Protein AF-A0A222E4S4-F1 (afdb_monomer_lite)

Sequence (370 aa):
MIFTPTLERLASVDVSDLTEMHRVRQTWAEICATDFDHFDTLYELIIDAGETLLGGTHRPDPAHKFTPKTATVFLTTVSDQRYLTGIGSRPAIQTRLARHNEKILWLIRQMTAAAKQQPELAQPVDALISLYFHHASATGDGIKLYAGVVRVLPDVLMSFPEHAFSFTLFLLTQGSDAAKDIGRIVTFHVVQRGDVMHTFCQEVANGIMGLTSGSIKARWQLGAAIMGPVARAARDQRPDIINDLVSGFVLTPLKCNPSHREAEIARLEAELTQLRGRVRRLEERLKSPTPITVQDTPLLYDISRVQKELDQIKTDFEDWKGEHRDLAVRHIASQPDKRATLEAIQTGLSPLRNDTLDHLLSDAANLSSA

Structure (mmCIF, N/CA/C/O backbone):
data_AF-A0A222E4S4-F1
#
_entry.id   AF-A0A222E4S4-F1
#
loop_
_atom_site.group_PDB
_atom_site.id
_atom_site.type_symbol
_atom_site.label_atom_id
_atom_site.label_alt_id
_atom_site.label_comp_id
_atom_site.label_asym_id
_atom_site.label_entity_id
_atom_site.label_seq_id
_atom_site.pdbx_PDB_ins_code
_atom_site.Cartn_x
_atom_site.Cartn_y
_atom_site.Cartn_z
_atom_site.occupancy
_atom_site.B_iso_or_equiv
_atom_site.auth_seq_id
_atom_site.auth_comp_id
_atom_site.auth_asym_id
_atom_site.auth_atom_id
_atom_site.pdbx_PDB_model_num
ATOM 1 N N . MET A 1 1 ? 20.861 -12.510 -32.865 1.00 80.81 1 MET A N 1
ATOM 2 C CA . MET A 1 1 ? 20.762 -11.328 -31.980 1.00 80.81 1 MET A CA 1
ATOM 3 C C . MET A 1 1 ? 21.584 -11.612 -30.727 1.00 80.81 1 MET A C 1
ATOM 5 O O . MET A 1 1 ? 21.585 -12.752 -30.283 1.00 80.81 1 MET A O 1
ATOM 9 N N . ILE A 1 2 ? 22.312 -10.633 -30.176 1.00 87.69 2 ILE A N 1
ATOM 10 C CA . ILE A 1 2 ? 23.279 -10.866 -29.080 1.00 87.69 2 ILE A CA 1
ATOM 11 C C . ILE A 1 2 ? 22.643 -11.412 -27.787 1.00 87.69 2 ILE A C 1
ATOM 13 O O . ILE A 1 2 ? 23.279 -12.159 -27.051 1.00 87.69 2 ILE A O 1
ATOM 17 N N . PHE A 1 3 ? 21.361 -11.121 -27.552 1.00 91.00 3 PHE A N 1
ATOM 18 C CA . PHE A 1 3 ? 20.617 -11.591 -26.381 1.00 91.00 3 PHE A CA 1
ATOM 19 C C . PHE A 1 3 ? 19.981 -12.981 -26.551 1.00 91.00 3 PHE A C 1
ATOM 21 O O . PHE A 1 3 ? 19.477 -13.532 -25.572 1.00 91.00 3 PHE A O 1
ATOM 28 N N . THR A 1 4 ? 20.011 -13.580 -27.751 1.00 90.69 4 THR A N 1
ATOM 29 C CA . THR A 1 4 ? 19.339 -14.863 -28.040 1.00 90.69 4 THR A CA 1
ATOM 30 C C . THR A 1 4 ? 19.678 -15.971 -27.029 1.00 90.69 4 THR A C 1
ATOM 32 O O . THR A 1 4 ? 18.734 -16.524 -26.468 1.00 90.69 4 THR A O 1
ATOM 35 N N . PRO A 1 5 ? 20.955 -16.239 -26.675 1.00 92.06 5 PRO A N 1
ATOM 36 C CA . PRO A 1 5 ? 21.279 -17.322 -25.739 1.00 92.06 5 PRO A CA 1
ATOM 37 C C . PRO A 1 5 ? 20.668 -17.121 -24.346 1.00 92.06 5 PRO A C 1
ATOM 39 O O . PRO A 1 5 ? 20.247 -18.066 -23.685 1.00 92.06 5 PRO A O 1
ATOM 42 N N . THR A 1 6 ? 20.598 -15.873 -23.880 1.00 92.19 6 THR A N 1
ATOM 43 C CA . THR A 1 6 ? 19.976 -15.544 -22.590 1.00 92.19 6 THR A CA 1
ATOM 44 C C . THR A 1 6 ? 18.450 -15.565 -22.642 1.00 92.19 6 THR A C 1
ATOM 46 O O . THR A 1 6 ? 17.827 -15.947 -21.657 1.00 92.19 6 THR A O 1
ATOM 49 N N . LEU A 1 7 ? 17.841 -15.205 -23.777 1.00 92.75 7 LEU A N 1
ATOM 50 C CA . LEU A 1 7 ? 16.390 -15.295 -23.966 1.00 92.75 7 LEU A CA 1
ATOM 51 C C . LEU A 1 7 ? 15.922 -16.756 -23.995 1.00 92.75 7 LEU A C 1
ATOM 53 O O . LEU A 1 7 ? 14.907 -17.081 -23.386 1.00 92.75 7 LEU A O 1
ATOM 57 N N . GLU A 1 8 ? 16.684 -17.645 -24.636 1.00 90.81 8 GLU A N 1
ATOM 58 C CA . GLU A 1 8 ? 16.410 -19.088 -24.652 1.00 90.81 8 GLU A CA 1
ATOM 59 C C . GLU A 1 8 ? 16.478 -19.697 -23.248 1.00 90.81 8 GLU A C 1
ATOM 61 O O . GLU A 1 8 ? 15.607 -20.482 -22.878 1.00 90.81 8 GLU A O 1
ATOM 66 N N . ARG A 1 9 ? 17.453 -19.276 -22.430 1.00 91.50 9 ARG A N 1
ATOM 67 C CA . ARG A 1 9 ? 17.531 -19.671 -21.014 1.00 91.50 9 ARG A CA 1
ATOM 68 C C . ARG A 1 9 ? 16.295 -19.225 -20.236 1.00 91.50 9 ARG A C 1
ATOM 70 O O . ARG A 1 9 ? 15.698 -20.035 -19.535 1.00 91.50 9 ARG A O 1
ATOM 77 N N . LEU A 1 10 ? 15.869 -17.970 -20.401 1.00 90.44 10 LEU A N 1
ATOM 78 C CA . LEU A 1 10 ? 14.668 -17.451 -19.734 1.00 90.44 10 LEU A CA 1
ATOM 79 C C . LEU A 1 10 ? 13.373 -18.126 -20.207 1.00 90.44 10 LEU A C 1
ATOM 81 O O . LEU A 1 10 ? 12.408 -18.174 -19.448 1.00 90.44 10 LEU A O 1
ATOM 85 N N . ALA A 1 11 ? 13.327 -18.671 -21.425 1.00 88.31 11 ALA A N 1
ATOM 86 C CA . ALA A 1 11 ? 12.120 -19.302 -21.954 1.00 88.31 11 ALA A CA 1
ATOM 87 C C . ALA A 1 11 ? 11.668 -20.531 -21.139 1.00 88.31 11 ALA A C 1
ATOM 89 O O . ALA A 1 11 ? 10.473 -20.828 -21.082 1.00 88.31 11 ALA A O 1
ATOM 90 N N . SER A 1 12 ? 12.606 -21.223 -20.484 1.00 86.44 12 SER A N 1
ATOM 91 C CA . SER A 1 12 ? 12.333 -22.371 -19.606 1.00 86.44 12 SER A CA 1
ATOM 92 C C . SER A 1 12 ? 12.106 -22.010 -18.133 1.00 86.44 12 SER A C 1
ATOM 94 O O . SER A 1 12 ? 11.892 -22.902 -17.316 1.00 86.44 12 SER A O 1
ATOM 96 N N . VAL A 1 13 ? 12.166 -20.725 -17.785 1.00 87.44 13 VAL A N 1
ATOM 97 C CA . VAL A 1 13 ? 12.240 -20.244 -16.401 1.00 87.44 13 VAL A CA 1
ATOM 98 C C . VAL A 1 13 ? 10.885 -19.697 -15.937 1.00 87.44 13 VAL A C 1
ATOM 100 O O . VAL A 1 13 ? 10.098 -19.187 -16.736 1.00 87.44 13 VAL A O 1
ATOM 103 N N . ASP A 1 14 ? 10.587 -19.837 -14.643 1.00 87.12 14 ASP A N 1
ATOM 104 C CA . ASP A 1 14 ? 9.439 -19.193 -13.993 1.00 87.12 14 ASP A CA 1
ATOM 105 C C . ASP A 1 14 ? 9.866 -17.880 -13.320 1.00 87.12 14 ASP A C 1
ATOM 107 O O . ASP A 1 14 ? 11.024 -17.726 -12.932 1.00 87.12 14 ASP A O 1
ATOM 111 N N . VAL A 1 15 ? 8.937 -16.943 -13.127 1.00 81.19 15 VAL A N 1
ATOM 112 C CA . VAL A 1 15 ? 9.222 -15.649 -12.488 1.00 81.19 15 VAL A CA 1
ATOM 113 C C . VAL A 1 15 ? 9.725 -15.816 -11.044 1.00 81.19 15 VAL A C 1
ATOM 115 O O . VAL A 1 15 ? 10.392 -14.930 -10.512 1.00 81.19 15 VAL A O 1
ATOM 118 N N . SER A 1 16 ? 9.459 -16.960 -10.404 1.00 84.56 16 SER A N 1
ATOM 119 C CA . SER A 1 16 ? 10.001 -17.282 -9.079 1.00 84.56 16 SER A CA 1
ATOM 120 C C . SER A 1 16 ? 11.478 -17.711 -9.064 1.00 84.56 16 SER A C 1
ATOM 122 O O . SER A 1 16 ? 12.076 -17.762 -7.989 1.00 84.56 16 SER A O 1
ATOM 124 N N . ASP A 1 17 ? 12.090 -18.053 -10.203 1.00 87.50 17 ASP A N 1
ATOM 125 C CA . ASP A 1 17 ? 13.495 -18.486 -10.254 1.00 87.50 17 ASP A CA 1
ATOM 126 C C . ASP A 1 17 ? 14.449 -17.284 -10.301 1.00 87.50 17 ASP A C 1
ATOM 128 O O . ASP A 1 17 ? 15.053 -16.914 -11.314 1.00 87.50 17 ASP A O 1
ATOM 132 N N . LEU A 1 18 ? 14.613 -16.679 -9.129 1.00 86.06 18 LEU A N 1
ATOM 133 C CA . LEU A 1 18 ? 15.467 -15.512 -8.946 1.00 86.06 18 LEU A CA 1
ATOM 134 C C . LEU A 1 18 ? 16.948 -15.806 -9.233 1.00 86.06 18 LEU A C 1
ATOM 136 O O . LEU A 1 18 ? 17.700 -14.875 -9.521 1.00 86.06 18 LEU A O 1
ATOM 140 N N . THR A 1 19 ? 17.383 -17.070 -9.166 1.00 90.38 19 THR A N 1
ATOM 141 C CA . THR A 1 19 ? 18.791 -17.442 -9.374 1.00 90.38 19 THR A CA 1
ATOM 142 C C . THR A 1 19 ? 19.160 -17.322 -10.843 1.00 90.38 19 THR A C 1
ATOM 144 O O . THR A 1 19 ? 20.166 -16.692 -11.184 1.00 90.38 19 THR A O 1
ATOM 147 N N . GLU A 1 20 ? 18.347 -17.901 -11.723 1.00 91.94 20 GLU A N 1
ATOM 148 C CA . GLU A 1 20 ? 18.623 -17.866 -13.154 1.00 91.94 20 GLU A CA 1
ATOM 149 C C . GLU A 1 20 ? 18.420 -16.462 -13.730 1.00 91.94 20 GLU A C 1
ATOM 151 O O . GLU A 1 20 ? 19.275 -15.962 -14.468 1.00 91.94 20 GLU A O 1
ATOM 156 N N . MET A 1 21 ? 17.371 -15.762 -13.289 1.00 89.50 21 MET A N 1
ATOM 157 C CA . MET A 1 21 ? 17.150 -14.356 -13.632 1.00 89.50 21 MET A CA 1
ATOM 158 C C . MET A 1 21 ? 18.343 -13.478 -13.229 1.00 89.50 21 MET A C 1
ATOM 160 O O . MET A 1 21 ? 18.783 -12.627 -14.002 1.00 89.50 21 MET A O 1
ATOM 164 N N . HIS A 1 22 ? 18.928 -13.704 -12.048 1.00 89.12 22 HIS A N 1
ATOM 165 C CA . HIS A 1 22 ? 20.111 -12.970 -11.597 1.00 89.12 22 HIS A CA 1
ATOM 166 C C . HIS A 1 22 ? 21.331 -13.195 -12.496 1.00 89.12 22 HIS A C 1
ATOM 168 O O . HIS A 1 22 ? 22.037 -12.238 -12.819 1.00 89.12 22 HIS A O 1
ATOM 174 N N . ARG A 1 23 ? 21.580 -14.442 -12.915 1.00 90.38 23 ARG A N 1
ATOM 175 C CA . ARG A 1 23 ? 22.682 -14.768 -13.833 1.00 90.38 23 ARG A CA 1
ATOM 176 C C . ARG A 1 23 ? 22.484 -14.109 -15.191 1.00 90.38 23 ARG A C 1
ATOM 178 O O . ARG A 1 23 ? 23.422 -13.532 -15.729 1.00 90.38 23 ARG A O 1
ATOM 185 N N . VAL A 1 24 ? 21.264 -14.150 -15.726 1.00 91.25 24 VAL A N 1
ATOM 186 C CA . VAL A 1 24 ? 20.938 -13.495 -16.999 1.00 91.25 24 VAL A CA 1
ATOM 187 C C . VAL A 1 24 ? 21.147 -11.981 -16.911 1.00 91.25 24 VAL A C 1
ATOM 189 O O . VAL A 1 24 ? 21.771 -11.406 -17.801 1.00 91.25 24 VAL A O 1
ATOM 192 N N . ARG A 1 25 ? 20.733 -11.337 -15.811 1.00 88.81 25 ARG A N 1
ATOM 193 C CA . ARG A 1 25 ? 20.985 -9.902 -15.578 1.00 88.81 25 ARG A CA 1
ATOM 194 C C . ARG A 1 25 ? 22.473 -9.550 -15.581 1.00 88.81 25 ARG A C 1
ATOM 196 O O . ARG A 1 25 ? 22.835 -8.506 -16.116 1.00 88.81 25 ARG A O 1
ATOM 203 N N . GLN A 1 26 ? 23.330 -10.391 -14.995 1.00 88.12 26 GLN A N 1
ATOM 204 C CA . GLN A 1 26 ? 24.784 -10.182 -15.022 1.00 88.12 26 GLN A CA 1
ATOM 205 C C . GLN A 1 26 ? 25.318 -10.224 -16.456 1.00 88.12 26 GLN A C 1
ATOM 207 O O . GLN A 1 26 ? 26.001 -9.295 -16.879 1.00 88.12 26 GLN A O 1
ATOM 212 N N . THR A 1 27 ? 24.914 -11.230 -17.234 1.00 90.12 27 THR A N 1
ATOM 213 C CA . THR A 1 27 ? 25.294 -11.334 -18.648 1.00 90.12 27 THR A CA 1
ATOM 214 C C . THR A 1 27 ? 24.801 -10.135 -19.466 1.00 90.12 27 THR A C 1
ATOM 216 O O . THR A 1 27 ? 25.538 -9.602 -20.289 1.00 90.12 27 THR A O 1
ATOM 219 N N . TRP A 1 28 ? 23.576 -9.655 -19.237 1.00 90.06 28 TRP A N 1
ATOM 220 C CA . TRP A 1 28 ? 23.069 -8.459 -19.920 1.00 90.06 28 TRP A CA 1
ATOM 221 C C . TRP A 1 28 ? 23.837 -7.193 -19.551 1.00 90.06 28 TRP A C 1
ATOM 223 O O . TRP A 1 28 ? 24.076 -6.366 -20.429 1.00 90.06 28 TRP A O 1
ATOM 233 N N . ALA A 1 29 ? 24.248 -7.045 -18.290 1.00 86.00 29 ALA A N 1
ATOM 234 C CA . ALA A 1 29 ? 25.079 -5.926 -17.862 1.00 86.00 29 ALA A CA 1
ATOM 235 C C . ALA A 1 29 ? 26.436 -5.924 -18.582 1.00 86.00 29 ALA A C 1
ATOM 237 O O . ALA A 1 29 ? 26.864 -4.876 -19.059 1.00 86.00 29 ALA A O 1
ATOM 238 N N . GLU A 1 30 ? 27.068 -7.091 -18.726 1.00 87.00 30 GLU A N 1
ATOM 239 C CA . GLU A 1 30 ? 28.312 -7.256 -19.488 1.00 87.00 30 GLU A CA 1
ATOM 240 C C . GLU A 1 30 ? 28.111 -6.920 -20.973 1.00 87.00 30 GLU A C 1
ATOM 242 O O . GLU A 1 30 ? 28.864 -6.124 -21.531 1.00 87.00 30 GLU A O 1
ATOM 247 N N . ILE A 1 31 ? 27.053 -7.447 -21.603 1.00 87.88 31 ILE A N 1
ATOM 248 C CA . ILE A 1 31 ? 26.719 -7.159 -23.007 1.00 87.88 31 ILE A CA 1
ATOM 249 C C . ILE A 1 31 ? 26.509 -5.653 -23.225 1.00 87.88 31 ILE A C 1
ATOM 251 O O . ILE A 1 31 ? 27.089 -5.079 -24.149 1.00 87.88 31 ILE A O 1
ATOM 255 N N . CYS A 1 32 ? 25.720 -4.993 -22.375 1.00 83.94 32 CYS A N 1
ATOM 256 C CA . CYS A 1 32 ? 25.434 -3.562 -22.511 1.00 83.94 32 CYS A CA 1
ATOM 257 C C . CYS A 1 32 ? 26.652 -2.678 -22.197 1.00 83.94 32 CYS A C 1
ATOM 259 O O . CYS A 1 32 ? 26.756 -1.573 -22.724 1.00 83.94 32 CYS A O 1
ATOM 261 N N . ALA A 1 33 ? 27.591 -3.147 -21.369 1.00 80.81 33 ALA A N 1
ATOM 262 C CA . ALA A 1 33 ? 28.832 -2.424 -21.094 1.00 80.81 33 ALA A CA 1
ATOM 263 C C . ALA A 1 33 ? 29.761 -2.356 -22.323 1.00 80.81 33 ALA A C 1
ATOM 265 O O . ALA A 1 33 ? 30.538 -1.406 -22.454 1.00 80.81 33 ALA A O 1
ATOM 266 N N . THR A 1 34 ? 29.680 -3.341 -23.230 1.00 82.31 34 THR A N 1
ATOM 267 C CA . THR A 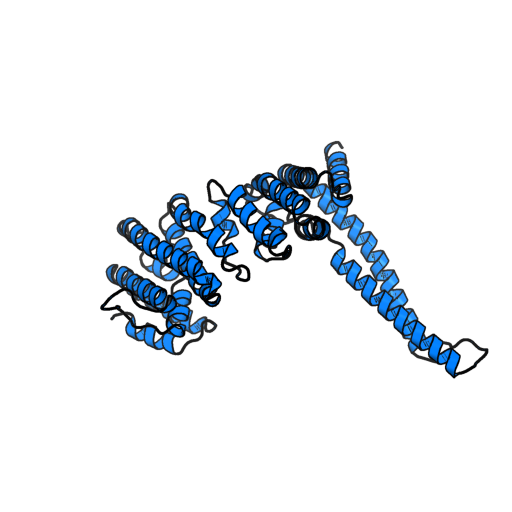1 34 ? 30.539 -3.405 -24.429 1.00 82.31 34 THR A CA 1
ATOM 268 C C . THR A 1 34 ? 30.132 -2.422 -25.526 1.00 82.31 34 THR A C 1
ATOM 270 O O . THR A 1 34 ? 31.000 -1.766 -26.100 1.00 82.31 34 THR A O 1
ATOM 273 N N . ASP A 1 35 ? 28.832 -2.272 -25.786 1.00 78.62 35 ASP A N 1
ATOM 274 C CA . ASP A 1 35 ? 28.295 -1.382 -26.817 1.00 78.62 35 ASP A CA 1
ATOM 275 C C . ASP A 1 35 ? 26.941 -0.816 -26.379 1.00 78.62 35 ASP A C 1
ATOM 277 O O . ASP A 1 35 ? 26.062 -1.532 -25.896 1.00 78.62 35 ASP A O 1
ATOM 281 N N . PHE A 1 36 ? 26.765 0.486 -26.589 1.00 76.12 36 PHE A N 1
ATOM 282 C CA . PHE A 1 36 ? 25.515 1.164 -26.292 1.00 76.12 36 PHE A CA 1
ATOM 283 C C . PHE A 1 36 ? 24.386 0.743 -27.240 1.00 76.12 36 PHE A C 1
ATOM 285 O O . PHE A 1 36 ? 23.224 0.748 -26.847 1.00 76.12 36 PHE A O 1
ATOM 292 N N . ASP A 1 37 ? 24.684 0.336 -28.471 1.00 84.50 37 ASP A N 1
ATOM 293 C CA . ASP A 1 37 ? 23.637 -0.103 -29.397 1.00 84.50 37 ASP A CA 1
ATOM 294 C C . ASP A 1 37 ? 23.009 -1.446 -28.959 1.00 84.50 37 ASP A C 1
ATOM 296 O O . ASP A 1 37 ? 21.849 -1.737 -29.274 1.00 84.50 37 ASP A O 1
ATOM 300 N N . HIS A 1 38 ? 23.698 -2.220 -28.109 1.00 86.56 38 HIS A N 1
ATOM 301 C CA . HIS A 1 38 ? 23.092 -3.356 -27.408 1.00 86.56 38 HIS A CA 1
ATOM 302 C C . HIS A 1 38 ? 22.038 -2.918 -26.387 1.00 86.56 38 HIS A C 1
ATOM 304 O O . HIS A 1 38 ? 21.049 -3.623 -26.200 1.00 86.56 38 HIS A O 1
ATOM 310 N N . PHE A 1 39 ? 22.201 -1.750 -25.762 1.00 82.94 39 PHE A N 1
ATOM 311 C CA . PHE A 1 39 ? 21.181 -1.190 -24.881 1.00 82.94 39 PHE A CA 1
ATOM 312 C C . PHE A 1 39 ? 19.924 -0.826 -25.672 1.00 82.94 39 PHE A C 1
ATOM 314 O O . PHE A 1 39 ? 18.836 -1.250 -25.303 1.00 82.94 39 PHE A O 1
ATOM 321 N N . ASP A 1 40 ? 20.057 -0.138 -26.810 1.00 85.56 40 ASP A N 1
ATOM 322 C CA . ASP A 1 40 ? 18.906 0.154 -27.678 1.00 85.56 40 ASP A CA 1
ATOM 323 C C . ASP A 1 40 ? 18.227 -1.140 -28.166 1.00 85.56 40 ASP A C 1
ATOM 325 O O . ASP A 1 40 ? 17.001 -1.236 -28.152 1.00 85.56 40 ASP A O 1
ATOM 329 N N . THR A 1 41 ? 19.010 -2.174 -28.491 1.00 89.19 41 THR A N 1
ATOM 330 C CA . THR A 1 41 ? 18.486 -3.503 -28.850 1.00 89.19 41 THR A CA 1
ATOM 331 C C . THR A 1 41 ? 17.699 -4.149 -27.702 1.00 89.19 41 THR A C 1
ATOM 333 O O . THR A 1 41 ? 16.627 -4.704 -27.934 1.00 89.19 41 THR A O 1
ATOM 336 N N . LEU A 1 42 ? 18.188 -4.057 -26.458 1.00 88.94 42 LEU A N 1
ATOM 337 C CA . LEU A 1 42 ? 17.480 -4.561 -25.276 1.00 88.94 42 LEU A CA 1
ATOM 338 C C . LEU A 1 42 ? 16.130 -3.855 -25.082 1.00 88.94 42 LEU A C 1
ATOM 340 O O . LEU A 1 42 ? 15.156 -4.479 -24.668 1.00 88.94 42 LEU A O 1
ATOM 344 N N . TYR A 1 43 ? 16.042 -2.573 -25.434 1.00 88.06 43 TYR A N 1
ATOM 345 C CA . TYR A 1 43 ? 14.782 -1.836 -25.387 1.00 88.06 43 TYR A CA 1
ATOM 346 C C . TYR A 1 43 ? 13.795 -2.238 -26.454 1.00 88.06 43 TYR A C 1
ATOM 348 O O . TYR A 1 43 ? 12.607 -2.313 -26.161 1.00 88.06 43 TYR A O 1
ATOM 356 N N . GLU A 1 44 ? 14.249 -2.517 -27.671 1.00 90.19 44 GLU A N 1
ATOM 357 C CA . GLU A 1 44 ? 13.334 -3.041 -28.679 1.00 90.19 44 GLU A CA 1
ATOM 358 C C . GLU A 1 44 ? 12.731 -4.383 -28.224 1.00 90.19 44 GLU A C 1
ATOM 360 O O . GLU A 1 44 ? 11.534 -4.586 -28.405 1.00 90.19 44 GLU A O 1
ATOM 365 N N . LEU A 1 45 ? 13.482 -5.214 -27.485 1.00 93.12 45 LEU A N 1
ATOM 366 C CA . LEU A 1 45 ? 12.939 -6.415 -26.831 1.00 93.12 45 LEU A CA 1
ATOM 367 C C . LEU A 1 45 ? 11.918 -6.102 -25.723 1.00 93.12 45 LEU A C 1
ATOM 369 O O . LEU A 1 45 ? 10.931 -6.822 -25.593 1.00 93.12 45 LEU A O 1
ATOM 373 N N . ILE A 1 46 ? 12.119 -5.036 -24.936 1.00 93.56 46 ILE A N 1
ATOM 374 C CA . ILE A 1 46 ? 11.133 -4.558 -23.943 1.00 93.56 46 ILE A CA 1
ATOM 375 C C . ILE A 1 46 ? 9.823 -4.170 -24.628 1.00 93.56 46 ILE A C 1
ATOM 377 O O . ILE A 1 46 ? 8.749 -4.518 -24.133 1.00 93.56 46 ILE A O 1
ATOM 381 N N . ILE A 1 47 ? 9.903 -3.487 -25.772 1.00 92.44 47 ILE A N 1
ATOM 382 C CA . ILE A 1 47 ? 8.713 -3.119 -26.541 1.00 92.44 47 ILE A CA 1
ATOM 383 C C . ILE A 1 47 ? 8.027 -4.353 -27.109 1.00 92.44 47 ILE A C 1
ATOM 385 O O . ILE A 1 47 ? 6.828 -4.512 -26.895 1.00 92.44 47 ILE A O 1
ATOM 389 N N . ASP A 1 48 ? 8.773 -5.253 -27.747 1.00 92.69 48 ASP A N 1
ATOM 390 C CA . ASP A 1 48 ? 8.215 -6.480 -28.317 1.00 92.69 48 ASP A CA 1
ATOM 391 C C . ASP A 1 48 ? 7.535 -7.349 -27.241 1.00 92.69 48 ASP A C 1
ATOM 393 O O . ASP A 1 48 ? 6.453 -7.894 -27.471 1.00 92.69 48 ASP A O 1
ATOM 397 N N . ALA A 1 49 ? 8.122 -7.448 -26.041 1.00 94.94 49 ALA A N 1
ATOM 398 C CA . ALA A 1 49 ? 7.521 -8.150 -24.907 1.00 94.94 49 ALA A CA 1
ATOM 399 C C . ALA A 1 49 ? 6.229 -7.466 -24.427 1.00 94.94 49 ALA A C 1
ATOM 401 O O . ALA A 1 49 ? 5.220 -8.136 -24.207 1.00 94.94 49 ALA A O 1
ATOM 402 N N . GLY A 1 50 ? 6.234 -6.137 -24.299 1.00 94.44 50 GLY A N 1
ATOM 403 C CA . GLY A 1 50 ? 5.055 -5.373 -23.895 1.00 94.44 50 GLY A CA 1
ATOM 404 C C . GLY A 1 50 ? 3.903 -5.458 -24.901 1.00 94.44 50 GLY A C 1
ATOM 405 O O . GLY A 1 50 ? 2.764 -5.700 -24.511 1.00 94.44 50 GLY A O 1
ATOM 406 N N . GLU A 1 51 ? 4.193 -5.326 -26.196 1.00 92.94 51 GLU A N 1
ATOM 407 C CA . GLU A 1 51 ? 3.204 -5.483 -27.272 1.00 92.94 51 GLU A CA 1
ATOM 408 C C . GLU A 1 51 ? 2.659 -6.920 -27.342 1.00 92.94 51 GLU A C 1
ATOM 410 O O . GLU A 1 51 ? 1.458 -7.126 -27.518 1.00 92.94 51 GLU A O 1
ATOM 415 N N . THR A 1 52 ? 3.514 -7.927 -27.122 1.00 93.50 52 THR A N 1
ATOM 416 C CA . THR A 1 52 ? 3.080 -9.331 -27.027 1.00 93.50 52 THR A CA 1
ATOM 417 C C . THR A 1 52 ? 2.024 -9.515 -25.936 1.00 93.50 52 THR A C 1
ATOM 419 O O . THR A 1 52 ? 1.010 -10.172 -26.170 1.00 93.50 52 THR A O 1
ATOM 422 N N . LEU A 1 53 ? 2.236 -8.920 -24.757 1.00 94.31 53 LEU A N 1
ATOM 423 C CA . LEU A 1 53 ? 1.285 -8.992 -23.644 1.00 94.31 53 LEU A CA 1
ATOM 424 C C . LEU A 1 53 ? -0.032 -8.265 -23.937 1.00 94.31 53 LEU A C 1
ATOM 426 O O . LEU A 1 53 ? -1.075 -8.693 -23.463 1.00 94.31 53 LEU A O 1
ATOM 430 N N . LEU A 1 54 ? -0.008 -7.222 -24.766 1.00 92.38 54 LEU A N 1
ATOM 431 C CA . LEU A 1 54 ? -1.202 -6.482 -25.190 1.00 92.38 54 LEU A CA 1
ATOM 432 C C . LEU A 1 54 ? -2.002 -7.181 -26.306 1.00 92.38 54 LEU A C 1
ATOM 434 O O . LEU A 1 54 ? -3.006 -6.640 -26.769 1.00 92.38 54 LEU A O 1
ATOM 438 N N . GLY A 1 55 ? -1.601 -8.385 -26.730 1.00 84.44 55 GLY A N 1
ATOM 439 C CA . GLY A 1 55 ? -2.339 -9.189 -27.706 1.00 84.44 55 GLY A CA 1
ATOM 440 C C . GLY A 1 55 ? -1.885 -9.031 -29.161 1.00 84.44 55 GLY A C 1
ATOM 441 O O . GLY A 1 55 ? -2.599 -9.474 -30.060 1.00 84.44 55 GLY A O 1
ATOM 442 N N . GLY A 1 56 ? -0.706 -8.452 -29.420 1.00 67.88 56 GLY A N 1
ATOM 443 C CA . GLY A 1 56 ? -0.076 -8.494 -30.742 1.00 67.88 56 GLY A CA 1
ATOM 444 C C . GLY A 1 56 ? 1.015 -7.448 -30.954 1.00 67.88 56 GLY A C 1
ATOM 445 O O . GLY A 1 56 ? 0.952 -6.349 -30.415 1.00 67.88 56 GLY A O 1
ATOM 446 N N . THR A 1 57 ? 1.999 -7.772 -31.797 1.00 59.72 57 THR A N 1
ATOM 447 C CA . THR A 1 57 ? 3.043 -6.830 -32.223 1.00 59.72 57 THR A CA 1
ATOM 448 C C . THR A 1 57 ? 2.461 -5.844 -33.234 1.00 59.72 57 THR A C 1
ATOM 450 O O . THR A 1 57 ? 2.047 -6.240 -34.325 1.00 59.72 57 THR A O 1
ATOM 453 N N . HIS A 1 58 ? 2.440 -4.549 -32.911 1.00 57.62 58 HIS A N 1
ATOM 454 C CA . HIS A 1 58 ? 2.075 -3.492 -33.868 1.00 57.62 58 HIS A CA 1
ATOM 455 C C . HIS A 1 58 ? 3.161 -3.282 -34.930 1.00 57.62 58 HIS A C 1
ATOM 457 O O . HIS A 1 58 ? 2.972 -2.545 -35.900 1.00 57.62 58 HIS A O 1
ATOM 463 N N . ARG A 1 59 ? 4.301 -3.954 -34.759 1.00 64.38 59 ARG A N 1
ATOM 464 C CA . ARG A 1 59 ? 5.423 -3.944 -35.684 1.00 64.38 59 ARG A CA 1
ATOM 465 C C . ARG A 1 59 ? 5.355 -5.109 -36.672 1.00 64.38 59 ARG A C 1
ATOM 467 O O . ARG A 1 59 ? 5.162 -6.248 -36.250 1.00 64.38 59 ARG A O 1
ATOM 474 N N . PRO A 1 60 ? 5.573 -4.845 -37.972 1.00 60.06 60 PRO A N 1
ATOM 475 C CA . PRO A 1 60 ? 5.571 -5.882 -39.000 1.00 60.06 60 PRO A CA 1
ATOM 476 C C . PRO A 1 60 ? 6.748 -6.869 -38.891 1.00 60.06 60 PRO A C 1
ATOM 478 O O . PRO A 1 60 ? 6.638 -7.974 -39.414 1.00 60.06 60 PRO A O 1
ATOM 481 N N . ASP A 1 61 ? 7.838 -6.507 -38.204 1.00 72.19 61 ASP A N 1
ATOM 482 C CA . ASP A 1 61 ? 9.008 -7.373 -37.991 1.00 72.19 61 ASP A CA 1
ATOM 483 C C . ASP A 1 61 ? 9.594 -7.155 -36.576 1.00 72.19 61 ASP A C 1
ATOM 485 O O . ASP A 1 61 ? 10.434 -6.270 -36.388 1.00 72.19 61 ASP A O 1
ATOM 489 N N . PRO A 1 62 ? 9.085 -7.854 -35.539 1.00 77.12 62 PRO A N 1
ATOM 490 C CA . PRO A 1 62 ? 9.603 -7.727 -34.177 1.00 77.12 62 PRO A CA 1
ATOM 491 C C . PRO A 1 62 ? 11.004 -8.340 -34.068 1.00 77.12 62 PRO A C 1
ATOM 493 O O . PRO A 1 62 ? 11.288 -9.383 -34.660 1.00 77.12 62 PRO A O 1
ATOM 496 N N . ALA A 1 63 ? 11.869 -7.740 -33.248 1.00 76.81 63 ALA A N 1
ATOM 497 C CA . ALA A 1 63 ? 13.209 -8.258 -32.989 1.00 76.81 63 ALA A CA 1
ATOM 498 C C . ALA A 1 63 ? 13.154 -9.648 -32.334 1.00 76.81 63 ALA A C 1
ATOM 500 O O . ALA A 1 63 ? 13.995 -10.504 -32.622 1.00 76.81 63 ALA A O 1
ATOM 501 N N . HIS A 1 64 ? 12.155 -9.902 -31.483 1.00 85.12 64 HIS A N 1
ATOM 502 C CA . HIS A 1 64 ? 11.891 -11.220 -30.911 1.00 85.12 64 HIS A CA 1
ATOM 503 C C . HIS A 1 64 ? 10.395 -11.518 -30.796 1.00 85.12 64 HIS A C 1
ATOM 505 O O . HIS A 1 64 ? 9.596 -10.658 -30.441 1.00 85.12 64 HIS A O 1
ATOM 511 N N . LYS A 1 65 ? 10.012 -12.777 -31.032 1.00 86.81 65 LYS A N 1
ATOM 512 C CA . LYS A 1 65 ? 8.633 -13.248 -30.856 1.00 86.81 65 LYS A CA 1
ATOM 513 C C . LYS A 1 65 ? 8.475 -13.885 -29.482 1.00 86.81 65 LYS A C 1
ATOM 515 O O . LYS A 1 65 ? 8.769 -15.066 -29.308 1.00 86.81 65 LYS A O 1
ATOM 520 N N . PHE A 1 66 ? 8.015 -13.101 -28.514 1.00 91.06 66 PHE A N 1
ATOM 521 C CA . PHE A 1 66 ? 7.688 -13.617 -27.191 1.00 91.06 66 PHE A CA 1
ATOM 522 C C . PHE A 1 66 ? 6.362 -14.393 -27.201 1.00 91.06 66 PHE A C 1
ATOM 524 O O . PHE A 1 66 ? 5.490 -14.197 -28.045 1.00 91.06 66 PHE A O 1
ATOM 531 N N . THR A 1 67 ? 6.200 -15.266 -26.212 1.00 91.19 67 THR A N 1
ATOM 532 C CA . THR A 1 67 ? 4.883 -15.721 -25.745 1.00 91.19 67 THR A CA 1
ATOM 533 C C . THR A 1 67 ? 4.481 -14.857 -24.547 1.00 91.19 67 THR A C 1
ATOM 535 O O . THR A 1 67 ? 5.371 -14.270 -23.930 1.00 91.19 67 THR A O 1
ATOM 538 N N . PRO A 1 68 ? 3.203 -14.812 -24.128 1.00 91.69 68 PRO A N 1
ATOM 539 C CA . PRO A 1 68 ? 2.821 -14.065 -22.928 1.00 91.69 68 PRO A CA 1
ATOM 540 C C . PRO A 1 68 ? 3.639 -14.462 -21.690 1.00 91.69 68 PRO A C 1
ATOM 542 O O . PRO A 1 68 ? 4.163 -13.605 -20.986 1.00 91.69 68 PRO A O 1
ATOM 545 N N . LYS A 1 69 ? 3.860 -15.769 -21.477 1.00 92.06 69 LYS A N 1
ATOM 546 C CA . LYS A 1 69 ? 4.679 -16.263 -20.361 1.00 92.06 69 LYS A CA 1
ATOM 547 C C . LYS A 1 69 ? 6.115 -15.739 -20.434 1.00 92.06 69 LYS A C 1
ATOM 549 O O . LYS A 1 69 ? 6.631 -15.208 -19.453 1.00 92.06 69 LYS A O 1
ATOM 554 N N . THR A 1 70 ? 6.767 -15.893 -21.586 1.00 93.31 70 THR A N 1
ATOM 555 C CA . THR A 1 70 ? 8.175 -15.497 -21.733 1.00 93.31 70 THR A CA 1
ATOM 556 C C . THR A 1 70 ? 8.355 -13.981 -21.751 1.00 93.31 70 THR A C 1
ATOM 558 O O . THR A 1 70 ? 9.377 -13.502 -21.269 1.00 93.31 70 THR A O 1
ATOM 561 N N . ALA A 1 71 ? 7.358 -13.222 -22.216 1.00 94.56 71 ALA A N 1
ATOM 562 C CA . ALA A 1 71 ? 7.325 -11.766 -22.117 1.00 94.56 71 ALA A CA 1
ATOM 563 C C . ALA A 1 71 ? 7.284 -11.299 -20.655 1.00 94.56 71 ALA A C 1
ATOM 565 O O . ALA A 1 71 ? 8.084 -10.447 -20.273 1.00 94.56 71 ALA A O 1
ATOM 566 N N . THR A 1 72 ? 6.422 -11.888 -19.818 1.00 94.19 72 THR A N 1
ATOM 567 C CA . THR A 1 72 ? 6.363 -11.559 -18.383 1.00 94.19 72 THR A CA 1
ATOM 568 C C . THR A 1 72 ? 7.694 -11.846 -17.690 1.00 94.19 72 THR A C 1
ATOM 570 O O . THR A 1 72 ? 8.252 -10.955 -17.054 1.00 94.19 72 THR A O 1
ATOM 573 N N . VAL A 1 73 ? 8.259 -13.048 -17.873 1.00 94.06 73 VAL A N 1
ATOM 574 C CA . VAL A 1 73 ? 9.565 -13.418 -17.287 1.00 94.06 73 VAL A CA 1
ATOM 575 C C . VAL A 1 73 ? 10.664 -12.465 -17.754 1.00 94.06 73 VAL A C 1
ATOM 577 O O . VAL A 1 73 ? 11.480 -12.017 -16.946 1.00 94.06 73 VAL A O 1
ATOM 580 N N . PHE A 1 74 ? 10.675 -12.110 -19.040 1.00 95.00 74 PHE A N 1
ATOM 581 C CA . PHE A 1 74 ? 11.634 -11.161 -19.591 1.00 95.00 74 PHE A CA 1
ATOM 582 C C . PHE A 1 74 ? 11.504 -9.775 -18.943 1.00 95.00 74 PHE A C 1
ATOM 584 O O . PHE A 1 74 ? 12.504 -9.254 -18.447 1.00 95.00 74 PHE A O 1
ATOM 591 N N . LEU A 1 75 ? 10.294 -9.206 -18.873 1.00 94.69 75 LEU A N 1
ATOM 592 C CA . LEU A 1 75 ? 10.065 -7.889 -18.270 1.00 94.69 75 LEU A CA 1
ATOM 593 C C . LEU A 1 75 ? 10.430 -7.867 -16.779 1.00 94.69 75 LEU A C 1
ATOM 595 O O . LEU A 1 75 ? 11.104 -6.945 -16.328 1.00 94.69 75 LEU A O 1
ATOM 599 N N . THR A 1 76 ? 10.092 -8.906 -16.015 1.00 91.88 76 THR A N 1
ATOM 600 C CA . THR A 1 76 ? 10.504 -9.003 -14.602 1.00 91.88 76 THR A CA 1
ATOM 601 C C . THR A 1 76 ? 12.013 -9.241 -14.447 1.00 91.88 76 THR A C 1
ATOM 603 O O . THR A 1 76 ? 12.626 -8.878 -13.440 1.00 91.88 76 THR A O 1
ATOM 606 N N . THR A 1 77 ? 12.672 -9.831 -15.445 1.00 91.56 77 THR A N 1
ATOM 607 C CA . THR A 1 77 ? 14.134 -9.963 -15.440 1.00 91.56 77 THR A CA 1
ATOM 608 C C . THR A 1 77 ? 14.804 -8.631 -15.755 1.00 91.56 77 THR A C 1
ATOM 610 O O . THR A 1 77 ? 15.798 -8.294 -15.115 1.00 91.56 77 THR A O 1
ATOM 613 N N . VAL A 1 78 ? 14.266 -7.846 -16.687 1.00 89.88 78 VAL A N 1
ATOM 614 C CA . VAL A 1 78 ? 14.872 -6.579 -17.112 1.00 89.88 78 VAL A CA 1
ATOM 615 C C . VAL A 1 78 ? 14.556 -5.414 -16.170 1.00 89.88 78 VAL A C 1
ATOM 617 O O . VAL A 1 78 ? 15.185 -4.376 -16.268 1.00 89.88 78 VAL A O 1
ATOM 620 N N . SER A 1 79 ? 13.659 -5.547 -15.196 1.00 87.12 79 SER A N 1
ATOM 621 C CA . SER A 1 79 ? 13.279 -4.451 -14.288 1.00 87.12 79 SER A CA 1
ATOM 622 C C . SER A 1 79 ? 14.288 -4.099 -13.176 1.00 87.12 79 SER A C 1
ATOM 624 O O . SER A 1 79 ? 13.904 -3.523 -12.164 1.00 87.12 79 SER A O 1
ATOM 626 N N . ASP A 1 80 ? 15.569 -4.447 -13.329 1.00 77.62 80 ASP A N 1
ATOM 627 C CA . ASP A 1 80 ? 16.640 -4.281 -12.328 1.00 77.62 80 ASP A CA 1
ATOM 628 C C . ASP A 1 80 ? 17.667 -3.221 -12.778 1.00 77.62 80 ASP A C 1
ATOM 630 O O . ASP A 1 80 ? 17.997 -3.127 -13.952 1.00 77.62 80 ASP A O 1
ATOM 634 N N . GLN A 1 81 ? 18.243 -2.438 -11.866 1.00 72.12 81 GLN A N 1
ATOM 635 C CA . GLN A 1 81 ? 19.242 -1.411 -12.202 1.00 72.12 81 GLN A CA 1
ATOM 636 C C . GLN A 1 81 ? 20.601 -1.927 -12.704 1.00 72.12 81 GLN A C 1
ATOM 638 O O . GLN A 1 81 ? 21.397 -1.145 -13.225 1.00 72.12 81 GLN A O 1
ATOM 643 N N . ARG A 1 82 ? 20.936 -3.208 -12.517 1.00 70.31 82 ARG A N 1
ATOM 644 C CA . ARG A 1 82 ? 22.313 -3.708 -12.718 1.00 70.31 82 ARG A CA 1
ATOM 645 C C . ARG A 1 82 ? 22.892 -3.461 -14.112 1.00 70.31 82 ARG A C 1
ATOM 647 O O . ARG A 1 82 ? 24.048 -3.053 -14.214 1.00 70.31 82 ARG A O 1
ATOM 654 N N . TYR A 1 83 ? 22.127 -3.641 -15.185 1.00 68.00 83 TYR A N 1
ATOM 655 C CA . TYR A 1 83 ? 22.655 -3.369 -16.529 1.00 68.00 83 TYR A CA 1
ATOM 656 C C . TYR A 1 83 ? 22.810 -1.866 -16.807 1.00 68.00 83 TYR A C 1
ATOM 658 O O . TYR A 1 83 ? 23.650 -1.502 -17.619 1.00 68.00 83 TYR A O 1
ATOM 666 N N . LEU A 1 84 ? 22.108 -0.982 -16.084 1.00 66.88 84 LEU A N 1
ATOM 667 C CA . LEU A 1 84 ? 22.356 0.466 -16.137 1.00 66.88 84 LEU A CA 1
ATOM 668 C C . LEU A 1 84 ? 23.685 0.823 -15.472 1.00 66.88 84 LEU A C 1
ATOM 670 O O . LEU A 1 84 ? 24.422 1.664 -15.980 1.00 66.88 84 LEU A O 1
ATOM 674 N N . THR A 1 85 ? 24.024 0.153 -14.364 1.00 65.50 85 THR A N 1
ATOM 675 C CA . THR A 1 85 ? 25.311 0.371 -13.683 1.00 65.50 85 THR A CA 1
ATOM 676 C C . THR A 1 85 ? 26.506 -0.060 -14.536 1.00 65.50 85 THR A C 1
ATOM 678 O O . THR A 1 85 ? 27.537 0.607 -14.506 1.00 65.50 85 THR A O 1
ATOM 681 N N . GLY A 1 86 ? 26.356 -1.111 -15.354 1.00 61.56 86 GLY A N 1
ATOM 682 C CA . GLY A 1 86 ? 27.402 -1.585 -16.270 1.00 61.56 86 GLY A CA 1
ATOM 683 C C . GLY A 1 86 ? 27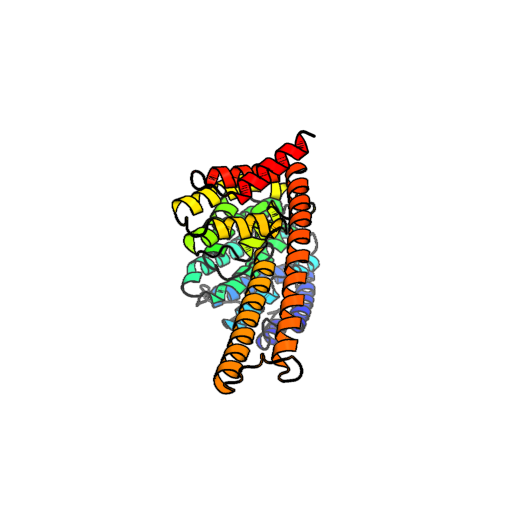.743 -0.604 -17.401 1.00 61.56 86 GLY A C 1
ATOM 684 O O . GLY A 1 86 ? 28.873 -0.587 -17.878 1.00 61.56 86 GLY A O 1
ATOM 685 N N . ILE A 1 87 ? 26.800 0.255 -17.800 1.00 61.75 87 ILE A N 1
ATOM 686 C CA . ILE A 1 87 ? 26.965 1.207 -18.913 1.00 61.75 87 ILE A CA 1
ATOM 687 C C . ILE A 1 87 ? 27.751 2.475 -18.489 1.00 61.75 87 ILE A C 1
ATOM 689 O O . ILE A 1 87 ? 28.338 3.162 -19.334 1.00 61.75 87 ILE A O 1
ATOM 693 N N . GLY A 1 88 ? 27.833 2.769 -17.184 1.00 57.94 88 GLY A N 1
ATOM 694 C CA . GLY A 1 88 ? 28.566 3.918 -16.625 1.00 57.94 88 GLY A CA 1
ATOM 695 C C . GLY A 1 88 ? 27.898 5.283 -16.864 1.00 57.94 88 GLY A C 1
ATOM 696 O O . GLY A 1 88 ? 26.773 5.365 -17.334 1.00 57.94 88 GLY A O 1
ATOM 697 N N . SER A 1 89 ? 28.583 6.388 -16.540 1.00 51.34 89 SER A N 1
ATOM 698 C CA . SER A 1 89 ? 28.083 7.777 -16.633 1.00 51.34 89 SER A CA 1
ATOM 699 C C . SER A 1 89 ? 28.335 8.434 -18.001 1.00 51.34 89 SER A C 1
ATOM 701 O O . SER A 1 89 ? 28.829 9.559 -18.091 1.00 51.34 89 SER A O 1
ATOM 703 N N . ARG A 1 90 ? 28.027 7.743 -19.108 1.00 57.00 90 ARG A N 1
ATOM 704 C CA . ARG A 1 90 ? 28.191 8.330 -20.451 1.00 57.00 90 ARG A CA 1
ATOM 705 C C . ARG A 1 90 ? 27.146 9.442 -20.678 1.00 57.00 90 ARG A C 1
ATOM 707 O O . ARG A 1 90 ? 25.955 9.152 -20.604 1.00 57.00 90 ARG A O 1
ATOM 714 N N . PRO A 1 91 ? 27.530 10.678 -21.053 1.00 54.00 91 PRO A N 1
ATOM 715 C CA . PRO A 1 91 ? 26.581 11.768 -21.339 1.00 54.00 91 PRO A CA 1
ATOM 716 C C . PRO A 1 91 ? 25.507 11.434 -22.397 1.00 54.00 91 PRO A C 1
ATOM 718 O O . PRO A 1 91 ? 24.416 11.993 -22.370 1.00 54.00 91 PRO A O 1
ATOM 721 N N . ALA A 1 92 ? 25.771 10.468 -23.288 1.00 57.38 92 ALA A N 1
ATOM 722 C CA . ALA A 1 92 ? 24.822 9.964 -24.290 1.00 57.38 92 ALA A CA 1
ATOM 723 C C . ALA A 1 92 ? 23.616 9.183 -23.710 1.00 57.38 92 ALA A C 1
ATOM 725 O O . ALA A 1 92 ? 22.642 8.937 -24.424 1.00 57.38 92 ALA A O 1
ATOM 726 N N . ILE A 1 93 ? 23.657 8.808 -22.426 1.00 66.50 93 ILE A N 1
ATOM 727 C CA . ILE A 1 93 ? 22.603 8.047 -21.741 1.00 66.50 93 ILE A CA 1
ATOM 728 C C . ILE A 1 93 ? 21.328 8.869 -21.574 1.00 66.50 93 ILE A C 1
ATOM 730 O O . ILE A 1 93 ? 20.240 8.342 -21.769 1.00 66.50 93 ILE A O 1
ATOM 734 N N . GLN A 1 94 ? 21.433 10.160 -21.254 1.00 67.00 94 GLN A N 1
ATOM 735 C CA . GLN A 1 94 ? 20.270 10.962 -20.859 1.00 67.00 94 GLN A CA 1
ATOM 736 C C . GLN A 1 94 ? 19.259 11.136 -22.003 1.00 67.00 94 GLN A C 1
ATOM 738 O O . GLN A 1 94 ? 18.069 10.886 -21.817 1.00 67.00 94 GLN A O 1
ATOM 743 N N . THR A 1 95 ? 19.719 11.499 -23.206 1.00 70.44 95 THR A N 1
ATOM 744 C CA . THR A 1 95 ? 18.834 11.690 -24.369 1.00 70.44 95 THR A CA 1
ATOM 745 C C . THR A 1 95 ? 18.204 10.378 -24.834 1.00 70.44 95 THR A C 1
ATOM 747 O O . THR A 1 95 ? 17.014 10.343 -25.145 1.00 70.44 95 THR A O 1
ATOM 750 N N . ARG A 1 96 ? 18.972 9.278 -24.860 1.00 75.12 96 ARG A N 1
ATOM 751 C CA . ARG A 1 96 ? 18.440 7.965 -25.258 1.00 75.12 96 ARG A CA 1
ATOM 752 C C . ARG A 1 96 ? 17.477 7.406 -24.200 1.00 75.12 96 ARG A C 1
ATOM 754 O O . ARG A 1 96 ? 16.413 6.923 -24.576 1.00 75.12 96 ARG A O 1
ATOM 761 N N . LEU A 1 97 ? 17.772 7.565 -22.904 1.00 77.75 97 LEU A N 1
ATOM 762 C CA . LEU A 1 97 ? 16.854 7.205 -21.816 1.00 77.75 97 LEU A CA 1
ATOM 763 C C . LEU A 1 97 ? 15.545 7.990 -21.868 1.00 77.75 97 LEU A C 1
ATOM 765 O O . LEU A 1 97 ? 14.503 7.408 -21.602 1.00 77.75 97 LEU A O 1
ATOM 769 N N . ALA A 1 98 ? 15.564 9.276 -22.231 1.00 78.00 98 ALA A N 1
ATOM 770 C CA . ALA A 1 98 ? 14.333 10.054 -22.373 1.00 78.00 98 ALA A CA 1
ATOM 771 C C . ALA A 1 98 ? 13.393 9.440 -23.428 1.00 78.00 98 ALA A C 1
ATOM 773 O O . ALA A 1 98 ? 12.234 9.160 -23.126 1.00 78.00 98 ALA A O 1
ATOM 774 N N . ARG A 1 99 ? 13.915 9.129 -24.625 1.00 82.12 99 ARG A N 1
ATOM 775 C CA . ARG A 1 99 ? 13.165 8.450 -25.702 1.00 82.12 99 ARG A CA 1
ATOM 776 C C . ARG A 1 99 ? 12.625 7.087 -25.260 1.00 82.12 99 ARG A C 1
ATOM 778 O O . ARG A 1 99 ? 11.499 6.710 -25.569 1.00 82.12 99 ARG A O 1
ATOM 785 N N . HIS A 1 100 ? 13.444 6.330 -24.548 1.00 86.00 100 HIS A N 1
ATOM 786 C CA . HIS A 1 100 ? 13.090 5.011 -24.037 1.00 86.00 100 HIS A CA 1
ATOM 787 C C . HIS A 1 100 ? 12.012 5.060 -22.950 1.00 86.00 100 HIS A C 1
ATOM 789 O O . HIS A 1 100 ? 11.065 4.274 -22.965 1.00 86.00 100 HIS A O 1
ATOM 795 N N . ASN A 1 101 ? 12.103 6.040 -22.056 1.00 86.19 101 ASN A N 1
ATOM 796 C CA . ASN A 1 101 ? 11.124 6.307 -21.011 1.00 86.19 101 ASN A CA 1
ATOM 797 C C . ASN A 1 101 ? 9.755 6.691 -21.586 1.00 86.19 101 ASN A C 1
ATOM 799 O O . ASN A 1 101 ? 8.738 6.269 -21.041 1.00 86.19 101 ASN A O 1
ATOM 803 N N . GLU A 1 102 ? 9.697 7.423 -22.702 1.00 88.00 102 GLU A N 1
ATOM 804 C CA . 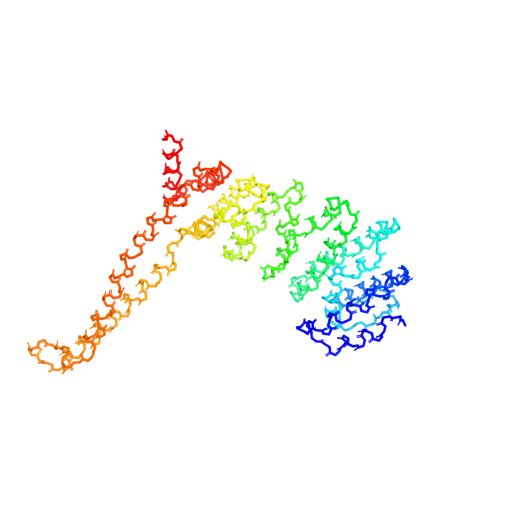GLU A 1 102 ? 8.432 7.691 -23.401 1.00 88.00 102 GLU A CA 1
ATOM 805 C C . GLU A 1 102 ? 7.749 6.398 -23.862 1.00 88.00 102 GLU A C 1
ATOM 807 O O . GLU A 1 102 ? 6.544 6.232 -23.654 1.00 88.00 102 GLU A O 1
ATOM 812 N N . LYS A 1 103 ? 8.514 5.451 -24.421 1.00 89.56 103 LYS A N 1
ATOM 813 C CA . LYS A 1 103 ? 7.982 4.147 -24.840 1.00 89.56 103 LYS A CA 1
ATOM 814 C C . LYS A 1 103 ? 7.535 3.294 -23.644 1.00 89.56 103 LYS A C 1
ATOM 816 O O . LYS A 1 103 ? 6.467 2.688 -23.704 1.00 89.56 103 LYS A O 1
ATOM 821 N N . ILE A 1 104 ? 8.296 3.287 -22.543 1.00 91.31 104 ILE A N 1
ATOM 822 C CA . ILE A 1 104 ? 7.902 2.606 -21.294 1.00 91.31 104 ILE A CA 1
ATOM 823 C C . ILE A 1 104 ? 6.586 3.181 -20.756 1.00 91.31 104 ILE A C 1
ATOM 825 O O . ILE A 1 104 ? 5.663 2.431 -20.445 1.00 91.31 104 ILE A O 1
ATOM 829 N N . LEU A 1 105 ? 6.463 4.509 -20.677 1.00 91.94 105 LEU A N 1
ATOM 830 C CA . LEU A 1 105 ? 5.236 5.161 -20.210 1.00 91.94 105 LEU A CA 1
ATOM 831 C C . LEU A 1 105 ? 4.050 4.875 -21.130 1.00 91.94 105 LEU A C 1
ATOM 833 O O . LEU A 1 105 ? 2.927 4.729 -20.648 1.00 91.94 105 LEU A O 1
ATOM 837 N N . TRP A 1 106 ? 4.281 4.797 -22.442 1.00 93.12 106 TRP A N 1
ATOM 838 C CA . TRP A 1 106 ? 3.253 4.379 -23.386 1.00 93.12 106 TRP A CA 1
ATOM 839 C C . TRP A 1 106 ? 2.768 2.954 -23.086 1.00 93.12 106 TRP A C 1
ATOM 841 O O . TRP A 1 106 ? 1.562 2.773 -22.926 1.00 93.12 106 TRP A O 1
ATOM 851 N N . LEU A 1 107 ? 3.675 1.985 -22.907 1.00 94.94 107 LEU A N 1
ATOM 852 C CA . LEU A 1 107 ? 3.315 0.607 -22.543 1.00 94.94 107 LEU A CA 1
ATOM 853 C C . LEU A 1 107 ? 2.526 0.540 -21.233 1.00 94.94 107 LEU A C 1
ATOM 855 O O . LEU A 1 107 ? 1.460 -0.070 -21.201 1.00 94.94 107 LEU A O 1
ATOM 859 N N . ILE A 1 108 ? 2.999 1.219 -20.180 1.00 95.38 108 ILE A N 1
ATOM 860 C CA . ILE A 1 108 ? 2.306 1.278 -18.883 1.00 95.38 108 ILE A CA 1
ATOM 861 C C . ILE A 1 108 ? 0.868 1.770 -19.072 1.00 95.38 108 ILE A C 1
ATOM 863 O O . ILE A 1 108 ? -0.062 1.164 -18.544 1.00 95.38 108 ILE A O 1
ATOM 867 N N . ARG A 1 109 ? 0.655 2.833 -19.859 1.00 95.25 109 ARG A N 1
ATOM 868 C CA . ARG A 1 109 ? -0.690 3.371 -20.126 1.00 95.25 109 ARG A CA 1
ATOM 869 C C . ARG A 1 109 ? -1.575 2.385 -20.882 1.00 95.25 109 ARG A C 1
ATOM 871 O O . ARG A 1 109 ? -2.736 2.242 -20.515 1.00 95.25 109 ARG A O 1
ATOM 878 N N . GLN A 1 110 ? -1.048 1.714 -21.907 1.00 95.50 110 GLN A N 1
ATOM 879 C CA . GLN A 1 110 ? -1.819 0.719 -22.660 1.00 95.50 110 GLN A CA 1
ATOM 880 C C . GLN A 1 110 ? -2.214 -0.465 -21.771 1.00 95.50 110 GLN A C 1
ATOM 882 O O . GLN A 1 110 ? -3.380 -0.852 -21.744 1.00 95.50 110 GLN A O 1
ATOM 887 N N . MET A 1 111 ? -1.274 -0.987 -20.979 1.00 96.31 111 MET A N 1
ATOM 888 C CA . MET A 1 111 ? -1.540 -2.086 -20.048 1.00 96.31 111 MET A CA 1
ATOM 889 C C . MET A 1 111 ? -2.536 -1.679 -18.958 1.00 96.31 111 MET A C 1
ATOM 891 O O . MET A 1 111 ? -3.443 -2.438 -18.634 1.00 96.31 111 MET A O 1
ATOM 895 N N . THR A 1 112 ? -2.432 -0.449 -18.451 1.00 95.69 112 THR A N 1
ATOM 896 C CA . THR A 1 112 ? -3.395 0.116 -17.493 1.00 95.69 112 THR A CA 1
ATOM 897 C C . THR A 1 112 ? -4.794 0.219 -18.100 1.00 95.69 112 THR A C 1
ATOM 899 O O . THR A 1 112 ? -5.772 -0.159 -17.462 1.00 95.69 112 THR A O 1
ATOM 902 N N . ALA A 1 113 ? -4.913 0.664 -19.353 1.00 95.25 113 ALA A N 1
ATOM 903 C CA . ALA A 1 113 ? -6.198 0.718 -20.048 1.00 95.25 113 ALA A CA 1
ATOM 904 C C . ALA A 1 113 ? -6.810 -0.681 -20.273 1.00 95.25 113 ALA A C 1
ATOM 906 O O . ALA A 1 113 ? -8.032 -0.831 -20.246 1.00 95.25 113 ALA A O 1
ATOM 907 N N . ALA A 1 114 ? -5.971 -1.706 -20.452 1.00 95.00 114 ALA A N 1
ATOM 908 C CA . ALA A 1 114 ? -6.388 -3.098 -20.612 1.00 95.00 114 ALA A CA 1
ATOM 909 C C . ALA A 1 114 ? -6.684 -3.826 -19.282 1.00 95.00 114 ALA A C 1
ATOM 911 O O . ALA A 1 114 ? -7.286 -4.901 -19.300 1.00 95.00 114 ALA A O 1
ATOM 912 N N . ALA A 1 115 ? -6.333 -3.239 -18.131 1.00 94.44 115 ALA A N 1
ATOM 913 C CA . ALA A 1 115 ? -6.362 -3.882 -16.813 1.00 94.44 115 ALA A CA 1
ATOM 914 C C . ALA A 1 115 ? -7.699 -4.545 -16.456 1.00 94.44 115 ALA A C 1
ATOM 916 O O . ALA A 1 115 ? -7.729 -5.625 -15.871 1.00 94.44 115 ALA A O 1
ATOM 917 N N . LYS A 1 116 ? -8.824 -3.930 -16.851 1.00 91.06 116 LYS A N 1
ATOM 918 C CA . LYS A 1 116 ? -10.166 -4.470 -16.579 1.00 91.06 116 LYS A CA 1
ATOM 919 C C . LYS A 1 116 ? -10.382 -5.856 -17.198 1.00 91.06 116 LYS A C 1
ATOM 921 O O . LYS A 1 116 ? -11.155 -6.643 -16.661 1.00 91.06 116 LYS A O 1
ATOM 926 N N . GLN A 1 117 ? -9.762 -6.121 -18.346 1.00 92.69 117 GLN A N 1
ATOM 927 C CA . GLN A 1 117 ? -9.873 -7.395 -19.059 1.00 92.69 117 GLN A CA 1
ATOM 928 C C . GLN A 1 117 ? -8.679 -8.317 -18.790 1.00 92.69 117 GLN A C 1
ATOM 930 O O . GLN A 1 117 ? -8.818 -9.521 -18.968 1.00 92.69 117 GLN A O 1
ATOM 935 N N . GLN A 1 118 ? -7.539 -7.756 -18.377 1.00 93.00 118 GLN A N 1
ATOM 936 C CA . GLN A 1 118 ? -6.268 -8.464 -18.208 1.00 93.00 118 GLN A CA 1
ATOM 937 C C . GLN A 1 118 ? -5.590 -8.069 -16.878 1.00 93.00 118 GLN A C 1
ATOM 939 O O . GLN A 1 118 ? -4.598 -7.330 -16.875 1.00 93.00 118 GLN A O 1
ATOM 944 N N . PRO A 1 119 ? -6.127 -8.497 -15.719 1.00 92.25 119 PRO A N 1
ATOM 945 C CA . PRO A 1 119 ? -5.551 -8.182 -14.407 1.00 92.25 119 PRO A CA 1
ATOM 946 C C . PRO A 1 119 ? -4.126 -8.731 -14.217 1.00 92.25 119 PRO A C 1
ATOM 948 O O . PRO A 1 119 ? -3.347 -8.179 -13.441 1.00 92.25 119 PRO A O 1
ATOM 951 N N . GLU A 1 120 ? -3.751 -9.780 -14.949 1.00 92.19 120 GLU A N 1
ATOM 952 C CA . GLU A 1 120 ? -2.413 -10.374 -14.966 1.00 92.19 120 GLU A CA 1
ATOM 953 C C . GLU A 1 120 ? -1.313 -9.417 -15.455 1.00 92.19 120 GLU A C 1
ATOM 955 O O . GLU A 1 120 ? -0.134 -9.647 -15.179 1.00 92.19 120 GLU A O 1
ATOM 960 N N . LEU A 1 121 ? -1.676 -8.311 -16.119 1.00 95.44 121 LEU A N 1
ATOM 961 C CA . LEU A 1 121 ? -0.731 -7.274 -16.542 1.00 95.44 121 LEU A CA 1
ATOM 962 C C . LEU A 1 121 ? -0.133 -6.475 -15.377 1.00 95.44 121 LEU A C 1
ATOM 964 O O . LEU A 1 121 ? 0.840 -5.752 -15.589 1.00 95.44 121 LEU A O 1
ATOM 968 N N . ALA A 1 122 ? -0.656 -6.614 -14.155 1.00 94.38 122 ALA A N 1
ATOM 969 C CA . ALA A 1 122 ? -0.161 -5.877 -12.996 1.00 94.38 122 ALA A CA 1
ATOM 970 C C . ALA A 1 122 ? 1.347 -6.088 -12.759 1.00 94.38 122 ALA A C 1
ATOM 972 O O . ALA A 1 122 ? 2.090 -5.122 -12.598 1.00 94.38 122 ALA A O 1
ATOM 973 N N . GLN A 1 123 ? 1.818 -7.339 -12.828 1.00 92.81 123 GLN A N 1
ATOM 974 C CA . GLN A 1 123 ? 3.229 -7.677 -12.619 1.00 92.81 123 GLN A CA 1
ATOM 975 C C . GLN A 1 123 ? 4.152 -7.126 -13.731 1.00 92.81 123 GLN A C 1
ATOM 977 O O . GLN A 1 123 ? 5.177 -6.522 -13.406 1.00 92.81 123 GLN A O 1
ATOM 982 N N . PRO A 1 124 ? 3.825 -7.264 -15.032 1.00 94.69 124 PRO A N 1
ATOM 983 C CA . PRO A 1 124 ? 4.521 -6.545 -16.101 1.00 94.69 124 PRO A CA 1
ATOM 984 C C . PRO A 1 124 ? 4.560 -5.022 -15.916 1.00 94.69 124 PRO A C 1
ATOM 986 O O . PRO A 1 124 ? 5.596 -4.403 -16.157 1.00 94.69 124 PRO A O 1
ATOM 989 N N . VAL A 1 125 ? 3.461 -4.408 -15.465 1.00 95.38 125 VAL A N 1
ATOM 990 C CA . VAL A 1 125 ? 3.411 -2.962 -15.207 1.00 95.38 125 VAL A CA 1
ATOM 991 C C . VAL A 1 125 ? 4.333 -2.572 -14.048 1.00 95.38 125 VAL A C 1
ATOM 993 O O . VAL A 1 125 ? 5.064 -1.590 -14.178 1.00 95.38 125 VAL A O 1
ATOM 996 N N . ASP A 1 126 ? 4.379 -3.349 -12.963 1.00 92.81 126 ASP A N 1
ATOM 997 C CA . ASP A 1 126 ? 5.297 -3.112 -11.835 1.00 92.81 126 ASP A CA 1
ATOM 998 C C . ASP A 1 126 ? 6.765 -3.222 -12.265 1.00 92.81 126 ASP A C 1
ATOM 1000 O O . ASP A 1 126 ? 7.602 -2.383 -11.917 1.00 92.81 126 ASP A O 1
ATOM 1004 N N . ALA A 1 127 ? 7.069 -4.194 -13.126 1.00 92.38 127 ALA A N 1
ATOM 1005 C CA . ALA A 1 127 ? 8.387 -4.347 -13.725 1.00 92.38 127 ALA A CA 1
ATOM 1006 C C . ALA A 1 127 ? 8.781 -3.117 -14.572 1.00 92.38 127 ALA A C 1
ATOM 1008 O O . ALA A 1 127 ? 9.894 -2.601 -14.444 1.00 92.38 127 ALA A O 1
ATOM 1009 N N . LEU A 1 128 ? 7.867 -2.589 -15.391 1.00 93.00 128 LEU A N 1
ATOM 1010 C CA . LEU A 1 128 ? 8.100 -1.380 -16.190 1.00 93.00 128 LEU A CA 1
ATOM 1011 C C . LEU A 1 128 ? 8.237 -0.109 -15.330 1.00 93.00 128 LEU A C 1
ATOM 1013 O O . LEU A 1 128 ? 9.050 0.762 -15.647 1.00 93.00 128 LEU A O 1
ATOM 1017 N N . ILE A 1 129 ? 7.487 0.002 -14.230 1.00 91.06 129 ILE A N 1
ATOM 1018 C CA . ILE A 1 129 ? 7.615 1.108 -13.265 1.00 91.06 129 ILE A CA 1
ATOM 1019 C C . ILE A 1 129 ? 8.972 1.045 -12.557 1.00 91.06 129 ILE A C 1
ATOM 1021 O O . ILE A 1 129 ? 9.663 2.062 -12.466 1.00 91.06 129 ILE A O 1
ATOM 1025 N N . SER A 1 130 ? 9.386 -0.142 -12.110 1.00 88.56 130 SER A N 1
ATOM 1026 C CA . SER A 1 130 ? 10.686 -0.371 -11.468 1.00 88.56 130 SER A CA 1
ATOM 1027 C C . SER A 1 130 ? 11.846 -0.046 -12.413 1.00 88.56 130 SER A C 1
ATOM 1029 O O . SER A 1 130 ? 12.778 0.675 -12.050 1.00 88.56 130 SER A O 1
ATOM 1031 N N . LEU A 1 131 ? 11.742 -0.487 -13.668 1.00 87.25 131 LEU A N 1
ATOM 1032 C CA . LEU A 1 131 ? 12.664 -0.141 -14.745 1.00 87.25 131 LEU A CA 1
ATOM 1033 C C . LEU A 1 131 ? 12.799 1.385 -14.907 1.00 87.25 131 LEU A C 1
ATOM 1035 O O . LEU A 1 131 ? 13.901 1.935 -14.873 1.00 87.25 131 LEU A O 1
ATOM 1039 N N . TYR A 1 132 ? 11.666 2.083 -15.023 1.00 86.12 132 TYR A N 1
ATOM 1040 C CA . TYR A 1 132 ? 11.626 3.538 -15.150 1.00 86.12 132 TYR A CA 1
ATOM 1041 C C . TYR A 1 132 ? 12.263 4.243 -13.941 1.00 86.12 132 TYR A C 1
ATOM 1043 O O . TYR A 1 132 ? 13.027 5.203 -14.097 1.00 86.12 132 TYR A O 1
ATOM 1051 N N . PHE A 1 133 ? 11.969 3.767 -12.728 1.00 81.75 133 PHE A N 1
ATOM 1052 C CA . PHE A 1 133 ? 12.527 4.300 -11.485 1.00 81.75 133 PHE A CA 1
ATOM 1053 C C . PHE A 1 133 ? 14.061 4.241 -11.480 1.00 81.75 133 PHE A C 1
ATOM 1055 O O . PHE A 1 133 ? 14.733 5.231 -11.161 1.00 81.75 133 PHE A O 1
ATOM 1062 N N . HIS A 1 134 ? 14.626 3.109 -11.897 1.00 80.31 134 HIS A N 1
ATOM 1063 C CA . HIS A 1 134 ? 16.071 2.932 -11.978 1.00 80.31 134 HIS A CA 1
ATOM 1064 C C . HIS A 1 134 ? 16.729 3.834 -13.036 1.00 80.31 134 HIS A C 1
ATOM 1066 O O . HIS A 1 134 ? 17.813 4.366 -12.782 1.00 80.31 134 HIS A O 1
ATOM 1072 N N . HIS A 1 135 ? 16.069 4.113 -14.168 1.00 79.19 135 HIS A N 1
ATOM 1073 C CA . HIS A 1 135 ? 16.566 5.098 -15.145 1.00 79.19 135 HIS A CA 1
ATOM 1074 C C . HIS A 1 135 ? 16.660 6.499 -14.559 1.00 79.19 135 HIS A C 1
ATOM 1076 O O . HIS A 1 135 ? 17.698 7.151 -14.676 1.00 79.19 135 HIS A O 1
ATOM 1082 N N . ALA A 1 136 ? 15.586 6.961 -13.918 1.00 72.19 136 ALA A N 1
ATOM 1083 C CA . ALA A 1 136 ? 15.551 8.280 -13.298 1.00 72.19 136 ALA A CA 1
ATOM 1084 C C . ALA A 1 136 ? 16.680 8.431 -12.265 1.00 72.19 136 ALA A C 1
ATOM 1086 O O . ALA A 1 136 ? 17.388 9.439 -12.271 1.00 72.19 136 ALA A O 1
ATOM 1087 N N . SER A 1 137 ? 16.921 7.390 -11.465 1.00 70.56 137 SER A N 1
ATOM 1088 C CA . SER A 1 137 ? 18.005 7.357 -10.477 1.00 70.56 137 SER A CA 1
ATOM 1089 C C . SER A 1 137 ? 19.402 7.452 -11.108 1.00 70.56 137 SER A C 1
ATOM 1091 O O . SER A 1 137 ? 20.254 8.181 -10.604 1.00 70.56 137 SER A O 1
ATOM 1093 N N . ALA A 1 138 ? 19.640 6.768 -12.232 1.00 66.81 138 ALA A N 1
ATOM 1094 C CA . ALA A 1 138 ? 20.950 6.719 -12.891 1.00 66.81 138 ALA A CA 1
ATOM 1095 C C . ALA A 1 138 ? 21.379 8.048 -13.549 1.00 66.81 138 ALA A C 1
ATOM 1097 O O . ALA A 1 138 ? 22.569 8.302 -13.722 1.00 66.81 138 ALA A O 1
ATOM 1098 N N . THR A 1 139 ? 20.433 8.913 -13.922 1.00 64.38 139 THR A N 1
ATOM 1099 C CA . THR A 1 139 ? 20.733 10.170 -14.640 1.00 64.38 139 THR A CA 1
ATOM 1100 C C . THR A 1 139 ? 21.174 11.346 -13.764 1.00 64.38 139 THR A C 1
ATOM 1102 O O . THR A 1 139 ? 21.569 12.376 -14.311 1.00 64.38 139 THR A O 1
ATOM 1105 N N . GLY A 1 140 ? 21.081 11.236 -12.434 1.00 59.03 140 GLY A N 1
ATOM 1106 C CA . GLY A 1 140 ? 21.399 12.320 -11.493 1.00 59.03 140 GLY A CA 1
ATOM 1107 C C . GLY A 1 140 ? 20.364 13.457 -11.418 1.00 59.03 140 GLY A C 1
ATOM 1108 O O . GLY A 1 140 ? 20.355 14.185 -10.431 1.00 59.03 140 GLY A O 1
ATOM 1109 N N . ASP A 1 141 ? 19.449 13.577 -12.390 1.00 60.31 141 ASP A N 1
ATOM 1110 C CA . ASP A 1 141 ? 18.352 14.568 -12.433 1.00 60.31 141 ASP A CA 1
ATOM 1111 C C . ASP A 1 141 ? 16.999 13.905 -12.080 1.00 60.31 141 ASP A C 1
ATOM 1113 O O . ASP A 1 141 ? 15.955 14.163 -12.689 1.00 60.31 141 ASP A O 1
ATOM 1117 N N . GLY A 1 142 ? 17.032 12.980 -11.108 1.00 56.47 142 GLY A N 1
ATOM 1118 C CA . GLY A 1 142 ? 15.944 12.038 -10.815 1.00 56.47 142 GLY A CA 1
ATOM 1119 C C . GLY A 1 142 ? 14.585 12.703 -10.592 1.00 56.47 142 GLY A C 1
ATOM 1120 O O . GLY A 1 142 ? 13.573 12.197 -11.069 1.00 56.47 142 GLY A O 1
ATOM 1121 N N . ILE A 1 143 ? 14.561 13.891 -9.979 1.00 56.97 143 ILE A N 1
ATOM 1122 C CA . ILE A 1 143 ? 13.332 14.651 -9.699 1.00 56.97 143 ILE A CA 1
ATOM 1123 C C . ILE A 1 143 ? 12.560 14.990 -10.987 1.00 56.97 143 ILE A C 1
ATOM 1125 O O . ILE A 1 143 ? 11.337 14.856 -11.015 1.00 56.97 143 ILE A O 1
ATOM 1129 N N . LYS A 1 144 ? 13.235 15.373 -12.082 1.00 61.50 144 LYS A N 1
ATOM 1130 C CA . LYS A 1 144 ? 12.546 15.712 -13.343 1.00 61.50 144 LYS A CA 1
ATOM 1131 C C . LYS A 1 144 ? 12.024 14.481 -14.072 1.00 61.50 144 LYS A C 1
ATOM 1133 O O . LYS A 1 144 ? 10.962 14.543 -14.688 1.00 61.50 144 LYS A O 1
ATOM 1138 N N . LEU A 1 145 ? 12.747 13.365 -14.004 1.00 63.88 145 LEU A N 1
ATOM 1139 C CA . LEU A 1 145 ? 12.354 12.147 -14.708 1.00 63.88 145 LEU A CA 1
ATOM 1140 C C . LEU A 1 145 ? 11.216 11.412 -14.001 1.00 63.88 145 LEU A C 1
ATOM 1142 O O . LEU A 1 145 ? 10.367 10.857 -14.693 1.00 63.88 145 LEU A O 1
ATOM 1146 N N . TYR A 1 146 ? 11.092 11.484 -12.671 1.00 71.75 146 TYR A N 1
ATOM 1147 C CA . TYR A 1 146 ? 9.938 10.899 -11.973 1.00 71.75 146 TYR A CA 1
ATOM 1148 C C . TYR A 1 146 ? 8.595 11.513 -12.386 1.00 71.75 146 TYR A C 1
ATOM 1150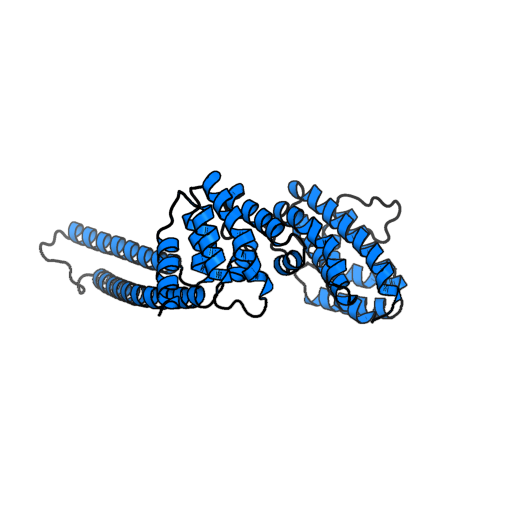 O O . TYR A 1 146 ? 7.575 10.831 -12.316 1.00 71.75 146 TYR A O 1
ATOM 1158 N N . ALA A 1 147 ? 8.575 12.750 -12.895 1.00 73.62 147 ALA A N 1
ATOM 1159 C CA . ALA A 1 147 ? 7.339 13.431 -13.281 1.00 73.62 147 ALA A CA 1
ATOM 1160 C C . ALA A 1 147 ? 6.486 12.633 -14.287 1.00 73.62 147 ALA A C 1
ATOM 1162 O O . ALA A 1 147 ? 5.260 12.699 -14.237 1.00 73.62 147 ALA A O 1
ATOM 1163 N N . GLY A 1 148 ? 7.114 11.869 -15.189 1.00 79.81 148 GLY A N 1
ATOM 1164 C CA . GLY A 1 148 ? 6.401 11.043 -16.166 1.00 79.81 148 GLY A CA 1
ATOM 1165 C C . GLY A 1 148 ? 5.632 9.886 -15.524 1.00 79.81 148 GLY A C 1
ATOM 1166 O O . GLY A 1 148 ? 4.433 9.742 -15.766 1.00 79.81 148 GLY A O 1
ATOM 1167 N N . VAL A 1 149 ? 6.307 9.096 -14.681 1.00 83.25 149 VAL A N 1
ATOM 1168 C CA . VAL A 1 149 ? 5.701 7.928 -14.019 1.00 83.25 149 VAL A CA 1
ATOM 1169 C C . VAL A 1 149 ? 4.714 8.342 -12.927 1.00 83.25 149 VAL A C 1
ATOM 1171 O O . VAL A 1 149 ? 3.629 7.776 -12.840 1.00 83.25 149 VAL A O 1
ATOM 1174 N N . VAL A 1 150 ? 5.010 9.404 -12.170 1.00 86.38 150 VAL A N 1
ATOM 1175 C CA . VAL A 1 150 ? 4.120 9.921 -11.115 1.00 86.38 150 VAL A CA 1
ATOM 1176 C C . VAL A 1 150 ? 2.740 10.283 -11.661 1.00 86.38 150 VAL A C 1
ATOM 1178 O O . VAL A 1 150 ? 1.740 9.999 -11.015 1.00 86.38 150 VAL A O 1
ATOM 1181 N N . ARG A 1 151 ? 2.664 10.823 -12.884 1.00 87.88 151 ARG A N 1
ATOM 1182 C CA . ARG A 1 151 ? 1.388 11.178 -13.526 1.00 87.88 151 ARG A CA 1
ATOM 1183 C C . ARG A 1 151 ? 0.510 9.980 -13.884 1.00 87.88 151 ARG A C 1
ATOM 1185 O O . ARG A 1 151 ? -0.688 10.167 -14.044 1.00 87.88 151 ARG A O 1
ATOM 1192 N N . VAL A 1 152 ? 1.086 8.790 -14.072 1.00 90.44 152 VAL A N 1
ATOM 1193 C CA . VAL A 1 152 ? 0.321 7.585 -14.446 1.00 90.44 152 VAL A CA 1
ATOM 1194 C C . VAL A 1 152 ? 0.043 6.669 -13.255 1.00 90.44 152 VAL A C 1
ATOM 1196 O O . VAL A 1 152 ? -0.901 5.888 -13.311 1.00 90.44 152 VAL A O 1
ATOM 1199 N N . LEU A 1 153 ? 0.814 6.784 -12.166 1.00 91.56 153 LEU A N 1
ATOM 1200 C CA . LEU A 1 153 ? 0.686 5.925 -10.984 1.00 91.56 153 LEU A CA 1
ATOM 1201 C C . LEU A 1 153 ? -0.724 5.883 -10.376 1.00 91.56 153 LEU A C 1
ATOM 1203 O O . LEU A 1 153 ? -1.172 4.778 -10.077 1.00 91.56 153 LEU A O 1
ATOM 1207 N N . PRO A 1 154 ? -1.458 7.002 -10.205 1.00 93.19 154 PRO A N 1
ATOM 1208 C CA . PRO A 1 154 ? -2.803 6.929 -9.641 1.00 93.19 154 PRO A CA 1
ATOM 1209 C C . PRO A 1 154 ? -3.724 6.020 -10.452 1.00 93.19 154 PRO A C 1
ATOM 1211 O O . PRO A 1 154 ? -4.395 5.163 -9.883 1.00 93.19 154 PRO A O 1
ATOM 1214 N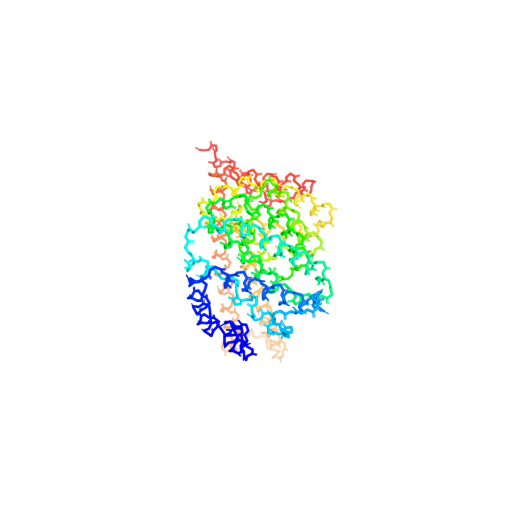 N . ASP A 1 155 ? -3.716 6.167 -11.777 1.00 94.56 155 ASP A N 1
ATOM 1215 C CA . ASP A 1 155 ? -4.563 5.369 -12.659 1.00 94.56 155 ASP A CA 1
ATOM 1216 C C . ASP A 1 155 ? -4.109 3.901 -12.696 1.00 94.56 155 ASP A C 1
ATOM 1218 O O . ASP A 1 155 ? -4.963 3.017 -12.699 1.00 94.56 155 ASP A O 1
ATOM 1222 N N . VAL A 1 156 ? -2.798 3.624 -12.628 1.00 94.94 156 VAL A N 1
ATOM 1223 C CA . VAL A 1 156 ? -2.253 2.258 -12.484 1.00 94.94 156 VAL A CA 1
ATOM 1224 C C . VAL A 1 156 ? -2.807 1.583 -11.227 1.00 94.94 156 VAL A C 1
ATOM 1226 O O . VAL A 1 156 ? -3.392 0.507 -11.315 1.00 94.94 156 VAL A O 1
ATOM 1229 N N . LEU A 1 157 ? -2.668 2.223 -10.064 1.00 93.31 157 LEU A N 1
ATOM 1230 C CA . LEU A 1 157 ? -3.041 1.632 -8.774 1.00 93.31 157 LEU A CA 1
ATOM 1231 C C . LEU A 1 157 ? -4.542 1.378 -8.661 1.00 93.31 157 LEU A C 1
ATOM 1233 O O . LEU A 1 157 ? -4.961 0.365 -8.111 1.00 93.31 157 LEU A O 1
ATOM 1237 N N . MET A 1 158 ? -5.364 2.273 -9.211 1.00 94.19 158 MET A N 1
ATOM 1238 C CA . MET A 1 158 ? -6.814 2.066 -9.217 1.00 94.19 158 MET A CA 1
ATOM 1239 C C . MET A 1 158 ? -7.254 1.019 -10.249 1.00 94.19 158 MET A C 1
ATOM 1241 O O . MET A 1 158 ? -8.305 0.403 -10.079 1.00 94.19 158 MET A O 1
ATOM 1245 N N . SER A 1 159 ? -6.468 0.802 -11.308 1.00 96.00 159 SER A N 1
ATOM 1246 C CA . SER A 1 159 ? -6.756 -0.204 -12.339 1.00 96.00 159 SER A CA 1
ATOM 1247 C C . SER A 1 159 ? -6.309 -1.612 -11.936 1.00 96.00 159 SER A C 1
ATOM 1249 O O . SER A 1 159 ? -6.944 -2.584 -12.338 1.00 96.00 159 SER A O 1
ATOM 1251 N N . PHE A 1 160 ? -5.274 -1.724 -11.095 1.00 94.94 160 PHE A N 1
ATOM 1252 C CA . PHE A 1 160 ? -4.778 -2.980 -10.520 1.00 94.94 160 PHE A CA 1
ATOM 1253 C C . PHE A 1 160 ? -4.888 -2.974 -8.985 1.00 94.94 160 PHE A C 1
ATOM 1255 O O . PHE A 1 160 ? -3.876 -3.005 -8.284 1.00 94.94 160 PHE A O 1
ATOM 1262 N N . PRO A 1 161 ? -6.114 -2.946 -8.438 1.00 91.81 161 PRO A N 1
ATOM 1263 C CA . PRO A 1 161 ? -6.358 -2.629 -7.033 1.00 91.81 161 PRO A CA 1
ATOM 1264 C C . PRO A 1 161 ? -5.948 -3.719 -6.037 1.00 91.81 161 PRO A C 1
ATOM 1266 O O . PRO A 1 161 ? -5.967 -3.456 -4.844 1.00 91.81 161 PRO A O 1
ATOM 1269 N N . GLU A 1 162 ? -5.628 -4.929 -6.500 1.00 90.00 162 GLU A N 1
ATOM 1270 C CA . GLU A 1 162 ? -5.114 -6.019 -5.651 1.00 90.00 162 GLU A CA 1
ATOM 1271 C C . GLU A 1 162 ? -3.578 -6.070 -5.641 1.00 90.00 162 GLU A C 1
ATOM 1273 O O . GLU A 1 162 ? -2.979 -6.828 -4.878 1.00 90.00 162 GLU A O 1
ATOM 1278 N N . HIS A 1 163 ? -2.922 -5.332 -6.543 1.00 88.19 163 HIS A N 1
ATOM 1279 C CA . HIS A 1 163 ? -1.484 -5.435 -6.744 1.00 88.19 163 HIS A CA 1
ATOM 1280 C C . HIS A 1 163 ? -0.736 -4.388 -5.922 1.00 88.19 163 HIS A C 1
ATOM 1282 O O . HIS A 1 163 ? -1.013 -3.190 -5.991 1.00 88.19 163 HIS A O 1
ATOM 1288 N N . ALA A 1 164 ? 0.262 -4.845 -5.169 1.00 83.44 164 ALA A N 1
ATOM 1289 C CA . ALA A 1 164 ? 1.152 -3.977 -4.418 1.00 83.44 164 ALA A CA 1
ATOM 1290 C C . ALA A 1 164 ? 2.373 -3.624 -5.274 1.00 83.44 164 ALA A C 1
ATOM 1292 O O . ALA A 1 164 ? 3.245 -4.458 -5.499 1.00 83.44 164 ALA A O 1
ATOM 1293 N N . PHE A 1 165 ? 2.433 -2.375 -5.729 1.00 84.38 165 PHE A N 1
ATOM 1294 C CA . PHE A 1 165 ? 3.547 -1.861 -6.522 1.00 84.38 165 PHE A CA 1
ATOM 1295 C C . PHE A 1 165 ? 4.656 -1.322 -5.620 1.00 84.38 165 PHE A C 1
ATOM 1297 O O . PHE A 1 165 ? 4.416 -0.468 -4.754 1.00 84.38 165 PHE A O 1
ATOM 1304 N N . SER A 1 166 ? 5.886 -1.769 -5.855 1.00 77.19 166 SER A N 1
ATOM 1305 C CA . SER A 1 166 ? 7.032 -1.396 -5.022 1.00 77.19 166 SER A CA 1
ATOM 1306 C C . SER A 1 166 ? 7.377 0.092 -5.166 1.00 77.19 166 SER A C 1
ATOM 1308 O O . SER A 1 166 ? 7.282 0.670 -6.244 1.00 77.19 166 SER A O 1
ATOM 1310 N N . PHE A 1 167 ? 7.811 0.744 -4.079 1.00 77.00 167 PHE A N 1
ATOM 1311 C CA . PHE A 1 167 ? 8.252 2.156 -4.059 1.00 77.00 167 PHE A CA 1
ATOM 1312 C C . PHE A 1 167 ? 7.202 3.201 -4.488 1.00 77.00 167 PHE A C 1
ATOM 1314 O O . PHE A 1 167 ? 7.522 4.386 -4.604 1.00 77.00 167 PHE A O 1
ATOM 1321 N N . THR A 1 168 ? 5.939 2.812 -4.658 1.00 85.44 168 THR A N 1
ATOM 1322 C CA . THR A 1 168 ? 4.852 3.688 -5.118 1.00 85.44 168 THR A CA 1
ATOM 1323 C C . THR A 1 168 ? 4.693 4.934 -4.262 1.00 85.44 168 THR A C 1
ATOM 1325 O O . THR A 1 168 ? 4.689 6.053 -4.778 1.00 85.44 168 THR A O 1
ATOM 1328 N N . LEU A 1 169 ? 4.613 4.766 -2.938 1.00 86.25 169 LEU A N 1
ATOM 1329 C CA . LEU A 1 169 ? 4.496 5.899 -2.026 1.00 86.25 169 LEU A CA 1
ATOM 1330 C C . LEU A 1 169 ? 5.717 6.823 -2.123 1.00 86.25 169 LEU A C 1
ATOM 1332 O O . LEU A 1 169 ? 5.577 8.042 -2.068 1.00 86.25 169 LEU A O 1
ATOM 1336 N N . PHE A 1 170 ? 6.918 6.264 -2.310 1.00 84.31 170 PHE A N 1
ATOM 1337 C CA . PHE A 1 170 ? 8.117 7.069 -2.529 1.00 84.31 170 PHE A CA 1
ATOM 1338 C C . PHE A 1 170 ? 7.987 7.916 -3.798 1.00 84.31 170 PHE A C 1
ATOM 1340 O O . PHE A 1 170 ? 8.161 9.131 -3.717 1.00 84.31 170 PHE A O 1
ATOM 1347 N N . LEU A 1 171 ? 7.623 7.306 -4.928 1.00 84.44 171 LEU A N 1
ATOM 1348 C CA . LEU A 1 171 ? 7.456 7.998 -6.206 1.00 84.44 171 LEU A CA 1
ATOM 1349 C C . LEU A 1 171 ? 6.405 9.109 -6.120 1.00 84.44 171 LEU A C 1
ATOM 1351 O O . LEU A 1 171 ? 6.699 10.251 -6.465 1.00 84.44 171 LEU A O 1
ATOM 1355 N N . LEU A 1 172 ? 5.215 8.804 -5.595 1.00 87.62 172 LEU A N 1
ATOM 1356 C CA . LEU A 1 172 ? 4.128 9.778 -5.456 1.00 87.62 172 LEU A CA 1
ATOM 1357 C C . LEU A 1 172 ? 4.535 10.982 -4.599 1.00 87.62 172 LEU A C 1
ATOM 1359 O O . LEU A 1 172 ? 4.185 12.110 -4.931 1.00 87.62 172 LEU A O 1
ATOM 1363 N N . THR A 1 173 ? 5.334 10.775 -3.545 1.00 84.81 173 THR A N 1
ATOM 1364 C CA . THR A 1 173 ? 5.817 11.878 -2.691 1.00 84.81 173 THR A CA 1
ATOM 1365 C C . THR A 1 173 ? 6.807 12.822 -3.379 1.00 84.81 173 THR A C 1
ATOM 1367 O O . THR A 1 173 ? 7.064 13.897 -2.847 1.00 84.81 173 THR A O 1
ATOM 1370 N N . GLN A 1 174 ? 7.346 12.458 -4.549 1.00 80.00 174 GLN A N 1
ATOM 1371 C CA . GLN A 1 174 ? 8.180 13.350 -5.367 1.00 80.00 174 GLN A CA 1
ATOM 1372 C C . GLN A 1 174 ? 7.353 14.239 -6.316 1.00 80.00 174 GLN A C 1
ATOM 1374 O O . GLN A 1 174 ? 7.911 15.113 -6.977 1.00 80.00 174 GLN A O 1
ATOM 1379 N N . GLY A 1 175 ? 6.040 14.008 -6.428 1.00 80.81 175 GLY A N 1
ATOM 1380 C CA . GLY A 1 175 ? 5.145 14.774 -7.294 1.00 80.81 175 GLY A CA 1
ATOM 1381 C C . GLY A 1 175 ? 4.765 16.143 -6.727 1.00 80.81 175 GLY A C 1
ATOM 1382 O O . GLY A 1 175 ? 4.660 16.317 -5.515 1.00 80.81 175 GLY A O 1
ATOM 1383 N N . SER A 1 176 ? 4.471 17.104 -7.609 1.00 82.88 176 SER A N 1
ATOM 1384 C CA . SER A 1 176 ? 3.938 18.422 -7.221 1.00 82.88 176 SER A CA 1
ATOM 1385 C C . SER A 1 176 ? 2.572 18.335 -6.536 1.00 82.88 176 SER A C 1
ATOM 1387 O O . SER A 1 176 ? 2.277 19.137 -5.656 1.00 82.88 176 SER A O 1
ATOM 1389 N N . ASP A 1 177 ? 1.761 17.345 -6.915 1.00 88.00 177 ASP A N 1
ATOM 1390 C CA . ASP A 1 177 ? 0.393 17.131 -6.430 1.00 88.00 177 ASP A CA 1
ATOM 1391 C C . ASP A 1 177 ? 0.282 15.917 -5.487 1.00 88.00 177 ASP A C 1
ATOM 1393 O O . ASP A 1 177 ? -0.789 15.328 -5.338 1.00 88.00 177 ASP A O 1
ATOM 1397 N N . ALA A 1 178 ? 1.382 15.546 -4.816 1.00 88.88 178 ALA A N 1
ATOM 1398 C CA . ALA A 1 178 ? 1.501 14.319 -4.021 1.00 88.88 178 ALA A CA 1
ATOM 1399 C C . ALA A 1 178 ? 0.313 14.060 -3.075 1.00 88.88 178 ALA A C 1
ATOM 1401 O O . ALA A 1 178 ? -0.246 12.965 -3.073 1.00 88.88 178 ALA A O 1
ATOM 1402 N N . ALA A 1 179 ? -0.109 15.061 -2.291 1.00 92.44 179 ALA A N 1
ATOM 1403 C CA . ALA A 1 179 ? -1.225 14.901 -1.354 1.00 92.44 179 ALA A CA 1
ATOM 1404 C C . ALA A 1 179 ? -2.552 14.582 -2.060 1.00 92.44 179 ALA A C 1
ATOM 1406 O O . ALA A 1 179 ? -3.320 13.742 -1.593 1.00 92.44 179 ALA A O 1
ATOM 1407 N N . LYS A 1 180 ? -2.811 15.228 -3.200 1.00 93.19 180 LYS A N 1
ATOM 1408 C CA . LYS A 1 180 ? -4.029 15.022 -3.986 1.00 93.19 180 LYS A CA 1
ATOM 1409 C C . LYS A 1 180 ? -4.045 13.628 -4.606 1.00 93.19 180 LYS A C 1
ATOM 1411 O O . LYS A 1 180 ? -5.060 12.940 -4.515 1.00 93.19 180 LYS A O 1
ATOM 1416 N N . ASP A 1 181 ? -2.933 13.207 -5.199 1.00 93.38 181 ASP A N 1
ATOM 1417 C CA . ASP A 1 181 ? -2.831 11.910 -5.867 1.00 93.38 181 ASP A CA 1
ATOM 1418 C C . ASP A 1 181 ? -2.894 10.751 -4.865 1.00 93.38 181 ASP A C 1
ATOM 1420 O O . ASP A 1 181 ? -3.698 9.834 -5.038 1.00 93.38 181 ASP A O 1
ATOM 1424 N N . ILE A 1 182 ? -2.139 10.831 -3.761 1.00 94.56 182 ILE A N 1
ATOM 1425 C CA . ILE A 1 182 ? -2.208 9.847 -2.669 1.00 94.56 182 ILE A CA 1
ATOM 1426 C C . ILE A 1 182 ? -3.623 9.814 -2.076 1.00 94.56 182 ILE A C 1
ATOM 1428 O O . ILE A 1 182 ? -4.196 8.737 -1.920 1.00 94.56 182 ILE A O 1
ATOM 1432 N N . GLY A 1 183 ? -4.218 10.979 -1.798 1.00 95.31 183 GLY A N 1
ATOM 1433 C CA . GLY A 1 183 ? -5.583 11.089 -1.281 1.00 95.31 183 GLY A CA 1
ATOM 1434 C C . GLY A 1 183 ? -6.631 10.468 -2.207 1.00 95.31 183 GLY A C 1
ATOM 1435 O O . GLY A 1 183 ? -7.536 9.784 -1.727 1.00 95.31 183 GLY A O 1
ATOM 1436 N N . ARG A 1 184 ? -6.493 10.633 -3.531 1.00 95.94 184 ARG A N 1
ATOM 1437 C CA . ARG A 1 184 ? -7.359 9.994 -4.537 1.00 95.94 184 ARG A CA 1
ATOM 1438 C C . ARG A 1 184 ? -7.270 8.469 -4.467 1.00 95.94 184 ARG A C 1
ATOM 1440 O O . ARG A 1 184 ? -8.311 7.819 -4.431 1.00 95.94 184 ARG A O 1
ATOM 1447 N N . ILE A 1 185 ? -6.059 7.912 -4.401 1.00 96.00 185 ILE A N 1
ATOM 1448 C CA . ILE A 1 185 ? -5.843 6.458 -4.318 1.00 96.00 185 ILE A CA 1
ATOM 1449 C C . ILE A 1 185 ? -6.395 5.909 -2.995 1.00 96.00 185 ILE A C 1
ATOM 1451 O O . ILE A 1 185 ? -7.146 4.937 -2.993 1.00 96.00 185 ILE A O 1
ATOM 1455 N N . VAL A 1 186 ? -6.096 6.562 -1.866 1.00 96.56 186 VAL A N 1
ATOM 1456 C CA . VAL A 1 186 ? -6.619 6.153 -0.552 1.00 96.56 186 VAL A CA 1
ATOM 1457 C C . VAL A 1 186 ? -8.146 6.200 -0.536 1.00 96.56 186 VAL A C 1
ATOM 1459 O O . VAL A 1 186 ? -8.778 5.247 -0.094 1.00 96.56 186 VAL A O 1
ATOM 1462 N N . THR A 1 187 ? -8.751 7.266 -1.065 1.00 97.38 187 THR A N 1
ATOM 1463 C CA . THR A 1 187 ? -10.214 7.394 -1.153 1.00 97.38 187 THR A CA 1
ATOM 1464 C C . THR A 1 187 ? -10.815 6.284 -2.012 1.00 97.38 187 THR A C 1
ATOM 1466 O O . THR A 1 187 ? -11.858 5.741 -1.662 1.00 97.38 187 THR A O 1
ATOM 1469 N N . PHE A 1 188 ? -10.165 5.909 -3.115 1.00 97.00 188 PHE A N 1
ATOM 1470 C CA . PHE A 1 188 ? -10.605 4.794 -3.947 1.00 97.00 188 PHE A CA 1
ATOM 1471 C C . PHE A 1 188 ? -10.651 3.472 -3.158 1.00 97.00 188 PHE A C 1
ATOM 1473 O O . PHE A 1 188 ? -11.700 2.828 -3.123 1.00 97.00 188 PHE A O 1
ATOM 1480 N N . HIS A 1 189 ? -9.574 3.097 -2.461 1.00 95.56 189 HIS A N 1
ATOM 1481 C CA . HIS A 1 189 ? -9.560 1.857 -1.673 1.00 95.56 189 HIS A CA 1
ATOM 1482 C C . HIS A 1 189 ? -10.546 1.906 -0.499 1.00 95.56 189 HIS A C 1
ATOM 1484 O O . HIS A 1 189 ? -11.386 1.022 -0.349 1.00 95.56 189 HIS A O 1
ATOM 1490 N N . VAL A 1 190 ? -10.513 2.979 0.288 1.00 95.38 190 VAL A N 1
ATOM 1491 C CA . VAL A 1 190 ? -11.339 3.129 1.491 1.00 95.38 190 VAL A CA 1
ATOM 1492 C C . VAL A 1 190 ? -12.821 3.243 1.134 1.00 95.38 190 VAL A C 1
ATOM 1494 O O . VAL A 1 190 ? -13.638 2.464 1.610 1.00 95.38 190 VAL A O 1
ATOM 1497 N N . VAL A 1 191 ? -13.192 4.198 0.283 1.00 95.44 191 VAL A N 1
ATOM 1498 C CA . VAL A 1 191 ? -14.599 4.562 0.063 1.00 95.44 191 VAL A CA 1
ATOM 1499 C C . VAL A 1 191 ? -15.238 3.684 -1.006 1.00 95.44 191 VAL A C 1
ATOM 1501 O O . VAL A 1 191 ? -16.304 3.110 -0.783 1.00 95.44 191 VAL A O 1
ATOM 1504 N N . GLN A 1 192 ? -14.589 3.553 -2.166 1.00 93.81 192 GLN A N 1
ATOM 1505 C CA . GLN A 1 192 ? -15.190 2.836 -3.294 1.00 93.81 192 GLN A CA 1
ATOM 1506 C C . GLN A 1 192 ? -15.091 1.321 -3.120 1.00 93.81 192 GLN A C 1
ATOM 1508 O O . GLN A 1 192 ? -16.033 0.613 -3.467 1.00 93.81 192 GLN A O 1
ATOM 1513 N N . ARG A 1 193 ? -13.982 0.821 -2.561 1.00 93.50 193 ARG A N 1
ATOM 1514 C CA . ARG A 1 193 ? -13.781 -0.621 -2.348 1.00 93.50 193 ARG A CA 1
ATOM 1515 C C . ARG A 1 193 ? -14.105 -1.102 -0.935 1.00 93.50 193 ARG A C 1
ATOM 1517 O O . ARG A 1 193 ? -14.339 -2.291 -0.760 1.00 93.50 193 ARG A O 1
ATOM 1524 N N . GLY A 1 194 ? -14.159 -0.215 0.062 1.00 91.31 194 GLY A N 1
ATOM 1525 C CA . GLY A 1 194 ? -14.319 -0.624 1.463 1.00 91.31 194 GLY A CA 1
ATOM 1526 C C . GLY A 1 194 ? -13.082 -1.310 2.048 1.00 91.31 194 GLY A C 1
ATOM 1527 O O . GLY A 1 194 ? -13.192 -1.968 3.075 1.00 91.31 194 GLY A O 1
ATOM 1528 N N . ASP A 1 195 ? -11.925 -1.184 1.400 1.00 93.06 195 ASP A N 1
ATOM 1529 C CA . ASP A 1 195 ? -10.687 -1.856 1.782 1.00 93.06 195 ASP A CA 1
ATOM 1530 C C . ASP A 1 195 ? -9.735 -0.876 2.480 1.00 93.06 195 ASP A C 1
ATOM 1532 O O . ASP A 1 195 ? -8.842 -0.278 1.879 1.00 93.06 195 ASP A O 1
ATOM 1536 N N . VAL A 1 196 ? -9.963 -0.681 3.779 1.00 91.69 196 VAL A N 1
ATOM 1537 C CA . VAL A 1 196 ? -9.139 0.190 4.636 1.00 91.69 196 VAL A CA 1
ATOM 1538 C C . VAL A 1 196 ? -7.763 -0.429 4.922 1.00 91.69 196 VAL A C 1
ATOM 1540 O O . VAL A 1 196 ? -6.787 0.281 5.186 1.00 91.69 196 VAL A O 1
ATOM 1543 N N . MET A 1 197 ? -7.671 -1.758 4.853 1.00 90.19 197 MET A N 1
ATOM 1544 C CA . MET A 1 197 ? -6.471 -2.520 5.198 1.00 90.19 197 MET A CA 1
ATOM 1545 C C . MET A 1 197 ? -5.569 -2.806 3.994 1.00 90.19 197 MET A C 1
ATOM 1547 O O . MET A 1 197 ? -4.534 -3.449 4.163 1.00 90.19 197 MET A O 1
ATOM 1551 N N . HIS A 1 198 ? -5.908 -2.279 2.815 1.00 92.19 198 HIS A N 1
ATOM 1552 C CA . HIS A 1 198 ? -5.081 -2.373 1.620 1.00 92.19 198 HIS A CA 1
ATOM 1553 C C . HIS A 1 198 ? -3.620 -1.981 1.902 1.00 92.19 198 HIS A C 1
ATOM 1555 O O . HIS A 1 198 ? -3.352 -0.985 2.583 1.00 92.19 198 HIS A O 1
ATOM 1561 N N . THR A 1 199 ? -2.661 -2.712 1.325 1.00 90.62 199 THR A N 1
ATOM 1562 C CA . THR A 1 199 ? -1.219 -2.519 1.566 1.00 90.62 199 THR A CA 1
ATOM 1563 C C . THR A 1 199 ? -0.784 -1.064 1.375 1.00 90.62 199 THR A C 1
ATOM 1565 O O . THR A 1 199 ? -0.108 -0.505 2.235 1.00 90.62 199 THR A O 1
ATOM 1568 N N . PHE A 1 200 ? -1.243 -0.402 0.306 1.00 91.19 200 PHE A N 1
ATOM 1569 C CA . PHE A 1 200 ? -0.934 1.014 0.067 1.00 91.19 200 PHE A CA 1
ATOM 1570 C C . PHE A 1 200 ? -1.512 1.941 1.150 1.00 91.19 200 PHE A C 1
ATOM 1572 O O . PHE A 1 200 ? -0.846 2.878 1.585 1.00 91.19 200 PHE A O 1
ATOM 1579 N N . CYS A 1 201 ? -2.733 1.677 1.627 1.00 93.50 201 CYS A N 1
ATOM 1580 C CA . CYS A 1 201 ? -3.349 2.439 2.714 1.00 93.50 201 CYS A CA 1
ATOM 1581 C C . CYS A 1 201 ? -2.539 2.302 4.007 1.00 93.50 201 CYS A C 1
ATOM 1583 O O . CYS A 1 201 ? -2.283 3.303 4.674 1.00 93.50 201 CYS A O 1
ATOM 1585 N N . GLN A 1 202 ? -2.060 1.095 4.308 1.00 91.19 202 GLN A N 1
ATOM 1586 C CA . GLN A 1 202 ? -1.203 0.832 5.464 1.00 91.19 202 GLN A CA 1
ATOM 1587 C C . GLN A 1 202 ? 0.175 1.493 5.330 1.00 91.19 202 GLN A C 1
ATOM 1589 O O . GLN A 1 202 ? 0.691 2.042 6.304 1.00 91.19 202 GLN A O 1
ATOM 1594 N N . GLU A 1 203 ? 0.774 1.506 4.136 1.00 89.81 203 GLU A N 1
ATOM 1595 C CA . GLU A 1 203 ? 2.013 2.250 3.878 1.00 89.81 203 GLU A CA 1
ATOM 1596 C C . GLU A 1 203 ? 1.832 3.755 4.094 1.00 89.81 203 GLU A C 1
ATOM 1598 O O . GLU A 1 203 ? 2.667 4.386 4.749 1.00 89.81 203 GLU A O 1
ATOM 1603 N N . VAL A 1 204 ? 0.733 4.328 3.584 1.00 91.81 204 VAL A N 1
ATOM 1604 C CA . VAL A 1 204 ? 0.390 5.739 3.800 1.00 91.81 204 VAL A CA 1
ATOM 1605 C C . VAL A 1 204 ? 0.219 6.000 5.291 1.00 91.81 204 VAL A C 1
ATOM 1607 O O . VAL A 1 204 ? 0.933 6.846 5.822 1.00 91.81 204 VAL A O 1
ATOM 1610 N N . ALA A 1 205 ? -0.645 5.239 5.970 1.00 92.44 205 ALA A N 1
ATOM 1611 C CA . ALA A 1 205 ? -0.947 5.364 7.394 1.00 92.44 205 ALA A CA 1
ATOM 1612 C C . ALA A 1 205 ? 0.317 5.304 8.267 1.00 92.44 205 ALA A C 1
ATOM 1614 O O . ALA A 1 205 ? 0.566 6.197 9.077 1.00 92.44 205 ALA A O 1
ATOM 1615 N N . ASN A 1 206 ? 1.177 4.306 8.053 1.00 89.44 206 ASN A N 1
ATOM 1616 C CA . ASN A 1 206 ? 2.461 4.201 8.747 1.00 89.44 206 ASN A CA 1
ATOM 1617 C C . ASN A 1 206 ? 3.401 5.360 8.406 1.00 89.44 206 ASN A C 1
ATOM 1619 O O . ASN A 1 206 ? 4.111 5.865 9.278 1.00 89.44 206 ASN A O 1
ATOM 1623 N N . GLY A 1 207 ? 3.383 5.809 7.151 1.00 87.06 207 GLY A N 1
ATOM 1624 C CA . GLY A 1 207 ? 4.143 6.955 6.682 1.00 87.06 207 GLY A CA 1
ATOM 1625 C C . GLY A 1 207 ? 3.771 8.251 7.396 1.00 87.06 207 GLY A C 1
ATOM 1626 O O . GLY A 1 207 ? 4.687 8.984 7.750 1.00 87.06 207 GLY A O 1
ATOM 1627 N N . ILE A 1 208 ? 2.477 8.515 7.625 1.00 89.12 208 ILE A N 1
ATOM 1628 C CA . ILE A 1 208 ? 1.965 9.765 8.220 1.00 89.12 208 ILE A CA 1
ATOM 1629 C C . ILE A 1 208 ? 1.863 9.722 9.751 1.00 89.12 208 ILE A C 1
ATOM 1631 O O . ILE A 1 208 ? 2.172 10.713 10.406 1.00 89.12 208 ILE A O 1
ATOM 1635 N N . MET A 1 209 ? 1.480 8.578 10.325 1.00 88.75 209 MET A N 1
ATOM 1636 C CA . MET A 1 209 ? 1.109 8.442 11.740 1.00 88.75 209 MET A CA 1
ATOM 1637 C C . MET A 1 209 ? 2.031 7.519 12.544 1.00 88.75 209 MET A C 1
ATOM 1639 O O . MET A 1 209 ? 2.002 7.559 13.772 1.00 88.75 209 MET A O 1
ATOM 1643 N N . GLY A 1 210 ? 2.888 6.729 11.891 1.00 84.88 210 GLY A N 1
ATOM 1644 C CA . GLY A 1 210 ? 3.691 5.690 12.538 1.00 84.88 210 GLY A CA 1
ATOM 1645 C C . GLY A 1 210 ? 4.577 6.174 13.695 1.00 84.88 210 GLY A C 1
ATOM 1646 O O . GLY A 1 210 ? 5.117 7.286 13.680 1.00 84.88 210 GLY A O 1
ATOM 1647 N N . LEU A 1 211 ? 4.789 5.319 14.701 1.00 76.62 211 LEU A N 1
ATOM 1648 C CA . LEU A 1 211 ? 5.721 5.604 15.807 1.00 76.62 211 LEU A CA 1
ATOM 1649 C C . LEU A 1 211 ? 7.189 5.654 15.356 1.00 76.62 211 LEU A C 1
ATOM 1651 O O . LEU A 1 211 ? 7.953 6.504 15.801 1.00 76.62 211 LEU A O 1
ATOM 1655 N N . THR A 1 212 ? 7.572 4.763 14.440 1.00 67.69 212 THR A N 1
ATOM 1656 C CA . THR A 1 212 ? 8.944 4.613 13.928 1.00 67.69 212 THR A CA 1
ATOM 1657 C C . THR A 1 212 ? 9.148 5.300 12.587 1.00 67.69 212 THR A C 1
ATOM 1659 O O . THR A 1 212 ? 10.078 4.950 11.861 1.00 67.69 212 THR A O 1
ATOM 1662 N N . SER A 1 213 ? 8.268 6.232 12.213 1.00 59.78 213 SER A N 1
ATOM 1663 C CA . SER A 1 213 ? 8.444 7.012 10.997 1.00 59.78 213 SER A CA 1
ATOM 1664 C C . SER A 1 213 ? 9.786 7.750 11.111 1.00 59.78 213 SER A C 1
ATOM 1666 O O . SER A 1 213 ? 9.925 8.716 11.858 1.00 59.78 213 SER A O 1
ATOM 1668 N N . GLY A 1 214 ? 10.811 7.213 10.460 1.00 49.31 214 GLY A N 1
ATOM 1669 C CA . GLY A 1 214 ? 12.174 7.716 10.476 1.00 49.31 214 GLY A CA 1
ATOM 1670 C C . GLY A 1 214 ? 12.447 8.539 9.222 1.00 49.31 214 GLY A C 1
ATOM 1671 O O . GLY A 1 214 ? 11.998 8.191 8.133 1.00 49.31 214 GLY A O 1
ATOM 1672 N N . SER A 1 215 ? 13.178 9.637 9.414 1.00 44.81 215 SER A N 1
ATOM 1673 C CA . SER A 1 215 ? 13.925 10.445 8.432 1.00 44.81 215 SER A CA 1
ATOM 1674 C C . SER A 1 215 ? 13.210 11.153 7.267 1.00 44.81 215 SER A C 1
ATOM 1676 O O . SER A 1 215 ? 13.763 12.141 6.788 1.00 44.81 215 SER A O 1
ATOM 1678 N N . ILE A 1 216 ? 12.000 10.784 6.833 1.00 56.47 216 ILE A N 1
ATOM 1679 C CA . ILE A 1 216 ? 11.338 11.462 5.694 1.00 56.47 216 ILE A CA 1
ATOM 1680 C C . ILE A 1 216 ? 10.260 12.440 6.184 1.00 56.47 216 ILE A C 1
ATOM 1682 O O . ILE A 1 216 ? 9.063 12.189 6.041 1.00 56.47 216 ILE A O 1
ATOM 1686 N N . LYS A 1 217 ? 10.692 13.587 6.736 1.00 58.91 217 LYS A N 1
ATOM 1687 C CA . LYS A 1 217 ? 9.809 14.688 7.198 1.00 58.91 217 LYS A CA 1
ATOM 1688 C C . LYS A 1 217 ? 8.731 15.071 6.176 1.00 58.91 217 LYS A C 1
ATOM 1690 O O . LYS A 1 217 ? 7.605 15.370 6.557 1.00 58.91 217 LYS A O 1
ATOM 1695 N N . ALA A 1 218 ? 9.065 15.008 4.886 1.00 63.16 218 ALA A N 1
ATOM 1696 C CA . ALA A 1 218 ? 8.162 15.366 3.796 1.00 63.16 218 ALA A CA 1
ATOM 1697 C C . ALA A 1 218 ? 6.847 14.562 3.794 1.00 63.16 218 ALA A C 1
ATOM 1699 O O . ALA A 1 218 ? 5.840 15.061 3.311 1.00 63.16 218 ALA A O 1
ATOM 1700 N N . ARG A 1 219 ? 6.818 13.340 4.349 1.00 69.06 219 ARG A N 1
ATOM 1701 C CA . ARG A 1 219 ? 5.600 12.512 4.355 1.00 69.06 219 ARG A CA 1
ATOM 1702 C C . ARG A 1 219 ? 4.577 12.956 5.403 1.00 69.06 219 ARG A C 1
ATOM 1704 O O . ARG A 1 219 ? 3.388 12.915 5.114 1.00 69.06 219 ARG A O 1
ATOM 1711 N N . TRP A 1 220 ? 5.003 13.417 6.582 1.00 69.69 220 TRP A N 1
ATOM 1712 C CA . TRP A 1 220 ? 4.074 13.826 7.657 1.00 69.69 220 TRP A CA 1
ATOM 1713 C C . TRP A 1 220 ? 3.374 15.132 7.333 1.00 69.69 220 TRP A C 1
ATOM 1715 O O . TRP A 1 220 ? 2.187 15.276 7.600 1.00 69.69 220 TRP A O 1
ATOM 1725 N N . GLN A 1 221 ? 4.090 16.043 6.679 1.00 82.06 221 GLN A N 1
ATOM 1726 C CA . GLN A 1 221 ? 3.564 17.343 6.264 1.00 82.06 221 GLN A CA 1
ATOM 1727 C C . GLN A 1 221 ? 2.379 17.218 5.297 1.00 82.06 221 GLN A C 1
ATOM 1729 O O . GLN A 1 221 ? 1.521 18.095 5.247 1.00 82.06 221 GLN A O 1
ATOM 1734 N N . LEU A 1 222 ? 2.297 16.113 4.548 1.00 88.19 222 LEU A N 1
ATOM 1735 C CA . LEU A 1 222 ? 1.175 15.839 3.649 1.00 88.19 222 LEU A CA 1
ATOM 1736 C C . LEU A 1 222 ? -0.027 15.209 4.369 1.00 88.19 222 LEU A C 1
ATOM 1738 O O . LEU A 1 222 ? -1.110 15.164 3.791 1.00 88.19 222 LEU A O 1
ATOM 1742 N N . GLY A 1 223 ? 0.134 14.732 5.608 1.00 91.88 223 GLY A N 1
ATOM 1743 C CA . GLY A 1 223 ? -0.861 13.923 6.315 1.00 91.88 223 GLY A CA 1
ATOM 1744 C C . GLY A 1 223 ? -2.224 14.603 6.422 1.00 91.88 223 GLY A C 1
ATOM 1745 O O . GLY A 1 223 ? -3.224 14.026 6.001 1.00 91.88 223 GLY A O 1
ATOM 1746 N N . ALA A 1 224 ? -2.270 15.857 6.877 1.00 94.75 224 ALA A N 1
ATOM 1747 C CA . ALA A 1 224 ? -3.514 16.623 6.980 1.00 94.75 224 ALA A CA 1
ATOM 1748 C C . ALA A 1 224 ? -4.190 16.845 5.613 1.00 94.75 224 ALA A C 1
ATOM 1750 O O . ALA A 1 224 ? -5.406 16.683 5.480 1.00 94.75 224 ALA A O 1
ATOM 1751 N N . ALA A 1 225 ? -3.397 17.164 4.584 1.00 95.19 225 ALA A N 1
ATOM 1752 C CA . ALA A 1 225 ? -3.882 17.411 3.226 1.00 95.19 225 ALA A CA 1
ATOM 1753 C C . ALA A 1 225 ? -4.399 16.139 2.530 1.00 95.19 225 ALA A C 1
ATOM 1755 O O . ALA A 1 225 ? -5.283 16.230 1.681 1.00 95.19 225 ALA A O 1
ATOM 1756 N N . ILE A 1 226 ? -3.877 14.964 2.897 1.00 95.50 226 ILE A N 1
ATOM 1757 C CA . ILE A 1 226 ? -4.352 13.658 2.422 1.00 95.50 226 ILE A CA 1
ATOM 1758 C C . ILE A 1 226 ? -5.596 13.233 3.208 1.00 95.50 226 ILE A C 1
ATOM 1760 O O . ILE A 1 226 ? -6.642 12.940 2.628 1.00 95.50 226 ILE A O 1
ATOM 1764 N N . MET A 1 227 ? -5.491 13.192 4.538 1.00 96.12 227 MET A N 1
ATOM 1765 C CA . MET A 1 227 ? -6.467 12.507 5.381 1.00 96.12 227 MET A CA 1
ATOM 1766 C C . MET A 1 227 ? -7.729 13.318 5.652 1.00 96.12 227 MET A C 1
ATOM 1768 O O . MET A 1 227 ? -8.785 12.719 5.828 1.00 96.12 227 MET A O 1
ATOM 1772 N N . GLY A 1 228 ? -7.671 14.653 5.630 1.00 96.25 228 GLY A N 1
ATOM 1773 C CA . GLY A 1 228 ? -8.872 15.484 5.752 1.00 96.25 228 GLY A CA 1
ATOM 1774 C C . GLY A 1 228 ? -9.899 15.209 4.639 1.00 96.25 228 GLY A C 1
ATOM 1775 O O . GLY A 1 228 ? -11.059 14.911 4.940 1.00 96.25 228 GLY A O 1
ATOM 1776 N N . PRO A 1 229 ? -9.503 15.258 3.350 1.00 97.12 229 PRO A N 1
ATOM 1777 C CA . PRO A 1 229 ? -10.367 14.866 2.236 1.00 97.12 229 PRO A CA 1
ATOM 1778 C C . PRO A 1 229 ? -10.831 13.406 2.286 1.00 97.12 229 PRO A C 1
ATOM 1780 O O . PRO A 1 229 ? -12.008 13.153 2.039 1.00 97.12 229 PRO A O 1
ATOM 1783 N N . VAL A 1 230 ? -9.952 12.461 2.645 1.00 97.12 230 VAL A N 1
ATOM 1784 C CA . VAL A 1 230 ? -10.310 11.034 2.781 1.00 97.12 230 VAL A CA 1
ATOM 1785 C C . VAL A 1 230 ? -11.383 10.840 3.854 1.00 97.12 230 VAL A C 1
ATOM 1787 O O . VAL A 1 230 ? -12.394 10.192 3.599 1.00 97.12 230 VAL A O 1
ATOM 1790 N N . ALA A 1 231 ? -11.203 11.441 5.033 1.00 96.88 231 ALA A N 1
ATOM 1791 C CA . ALA A 1 231 ? -12.161 11.370 6.133 1.00 96.88 231 ALA A CA 1
ATOM 1792 C C . ALA A 1 231 ? -13.517 11.974 5.746 1.00 96.88 231 ALA A C 1
ATOM 1794 O O . ALA A 1 231 ? -14.562 11.387 6.021 1.00 96.88 231 ALA A O 1
ATOM 1795 N N . ARG A 1 232 ? -13.509 13.110 5.039 1.00 97.25 232 ARG A N 1
ATOM 1796 C CA . ARG A 1 232 ? -14.729 13.723 4.500 1.00 97.25 232 ARG A CA 1
ATOM 1797 C C . ARG A 1 232 ? -15.436 12.808 3.501 1.00 97.25 232 ARG A C 1
ATOM 1799 O O . ARG A 1 232 ? -16.643 12.626 3.596 1.00 97.25 232 ARG A O 1
ATOM 1806 N N . ALA A 1 233 ? -14.692 12.210 2.571 1.00 97.06 233 ALA A N 1
ATOM 1807 C CA . ALA A 1 233 ? -15.252 11.291 1.588 1.00 97.06 233 ALA A CA 1
ATOM 1808 C C . ALA A 1 233 ? -15.844 10.035 2.251 1.00 97.06 233 ALA A C 1
ATOM 1810 O O . ALA A 1 233 ? -16.943 9.624 1.885 1.00 97.06 233 ALA A O 1
ATOM 1811 N N . ALA A 1 234 ? -15.162 9.472 3.255 1.00 96.12 234 ALA A N 1
ATOM 1812 C CA . ALA A 1 234 ? -15.680 8.362 4.049 1.00 96.12 234 ALA A CA 1
ATOM 1813 C C . ALA A 1 234 ? -16.969 8.755 4.783 1.00 96.12 234 ALA A C 1
ATOM 1815 O O . ALA A 1 234 ? -17.970 8.066 4.645 1.00 96.12 234 ALA A O 1
ATOM 1816 N N . ARG A 1 235 ? -17.001 9.906 5.467 1.00 95.88 235 ARG A N 1
ATOM 1817 C CA . ARG A 1 235 ? -18.216 10.422 6.121 1.00 95.88 235 ARG A CA 1
ATOM 1818 C C . ARG A 1 235 ? -19.396 10.538 5.154 1.00 95.88 235 ARG A C 1
ATOM 1820 O O . ARG A 1 235 ? -20.497 10.107 5.482 1.00 95.88 235 ARG A O 1
ATOM 1827 N N . ASP A 1 236 ? -19.167 11.140 3.990 1.00 96.38 236 ASP A N 1
ATOM 1828 C CA . ASP A 1 236 ? -20.237 11.481 3.047 1.00 96.38 236 ASP A CA 1
ATOM 1829 C C . ASP A 1 236 ? -20.782 10.265 2.289 1.00 96.38 236 ASP A C 1
ATOM 1831 O O . ASP A 1 236 ? -21.953 10.253 1.916 1.00 96.38 236 ASP A O 1
ATOM 1835 N N . GLN A 1 237 ? -19.945 9.256 2.035 1.00 96.50 237 GLN A N 1
ATOM 1836 C CA . GLN A 1 237 ? -20.281 8.155 1.123 1.00 96.50 237 GLN A CA 1
ATOM 1837 C C . GLN A 1 237 ? -20.309 6.778 1.798 1.00 96.50 237 GLN A C 1
ATOM 1839 O O . GLN A 1 237 ? -20.980 5.876 1.303 1.00 96.50 237 GLN A O 1
ATOM 1844 N N . ARG A 1 238 ? -19.578 6.599 2.903 1.00 93.69 238 ARG A N 1
ATOM 1845 C CA . ARG A 1 238 ? -19.397 5.332 3.630 1.00 93.69 238 ARG A CA 1
ATOM 1846 C C . ARG A 1 238 ? -19.305 5.566 5.148 1.00 93.69 238 ARG A C 1
ATOM 1848 O O . ARG A 1 238 ? -18.282 5.280 5.763 1.00 93.69 238 ARG A O 1
ATOM 1855 N N . PRO A 1 239 ? -20.337 6.119 5.802 1.00 92.25 239 PRO A N 1
ATOM 1856 C CA . PRO A 1 239 ? -20.279 6.365 7.244 1.00 92.25 239 PRO A CA 1
ATOM 1857 C C . PRO A 1 239 ? -20.095 5.077 8.072 1.00 92.25 239 PRO A C 1
ATOM 1859 O O . PRO A 1 239 ? -19.621 5.140 9.204 1.00 92.25 239 PRO A O 1
ATOM 1862 N N . ASP A 1 240 ? -20.417 3.910 7.502 1.00 92.38 240 ASP A N 1
ATOM 1863 C CA . ASP A 1 240 ? -20.232 2.583 8.094 1.00 92.38 240 ASP A CA 1
ATOM 1864 C C . ASP A 1 240 ? -18.763 2.232 8.389 1.00 92.38 240 ASP A C 1
ATOM 1866 O O . ASP A 1 240 ? -18.503 1.513 9.350 1.00 92.38 240 ASP A O 1
ATOM 1870 N N . ILE A 1 241 ? -17.801 2.772 7.628 1.00 91.44 241 ILE A N 1
ATOM 1871 C CA . ILE A 1 241 ? -16.373 2.416 7.757 1.00 91.44 241 ILE A CA 1
ATOM 1872 C C . ILE A 1 241 ? -15.570 3.390 8.627 1.00 91.44 241 ILE A C 1
ATOM 1874 O O . ILE A 1 241 ? -14.346 3.301 8.671 1.00 91.44 241 ILE A O 1
ATOM 1878 N N . ILE A 1 242 ? -16.206 4.357 9.299 1.00 92.38 242 ILE A N 1
ATOM 1879 C CA . ILE A 1 242 ? -15.483 5.394 10.063 1.00 92.38 242 ILE A CA 1
ATOM 1880 C C . ILE A 1 242 ? -14.626 4.782 11.176 1.00 92.38 242 ILE A C 1
ATOM 1882 O O . ILE A 1 242 ? -13.485 5.201 11.374 1.00 92.38 242 ILE A O 1
ATOM 1886 N N . ASN A 1 243 ? -15.143 3.773 11.878 1.00 91.44 243 ASN A N 1
ATOM 1887 C CA . ASN A 1 243 ? -14.382 3.092 12.925 1.00 91.44 243 ASN A CA 1
ATOM 1888 C C . ASN A 1 243 ? -13.188 2.331 12.343 1.00 91.44 243 ASN A C 1
ATOM 1890 O O . ASN A 1 243 ? -12.090 2.426 12.889 1.00 91.44 243 ASN A O 1
ATOM 1894 N N . ASP A 1 244 ? -13.372 1.662 11.204 1.00 92.44 244 ASP A N 1
ATOM 1895 C CA . ASP A 1 244 ? -12.289 0.968 10.506 1.00 92.44 244 ASP A CA 1
ATOM 1896 C C . ASP A 1 244 ? -11.234 1.959 10.011 1.00 92.44 244 ASP A C 1
ATOM 1898 O O . ASP A 1 244 ? -10.040 1.723 10.179 1.00 92.44 244 ASP A O 1
ATOM 1902 N N . LEU A 1 245 ? -11.653 3.114 9.479 1.00 94.44 245 LEU A N 1
ATOM 1903 C CA . LEU A 1 245 ? -10.762 4.196 9.068 1.00 94.44 245 LEU A CA 1
ATOM 1904 C C . LEU A 1 245 ? -9.898 4.674 10.241 1.00 94.44 245 LEU A C 1
ATOM 1906 O O . LEU A 1 245 ? -8.680 4.763 10.101 1.00 94.44 245 LEU A O 1
ATOM 1910 N N . VAL A 1 246 ? -10.501 4.961 11.398 1.00 94.50 246 VAL A N 1
ATOM 1911 C CA . VAL A 1 246 ? -9.766 5.398 12.599 1.00 94.50 246 VAL A CA 1
ATOM 1912 C C . VAL A 1 246 ? -8.840 4.290 13.105 1.00 94.50 246 VAL A C 1
ATOM 1914 O O . VAL A 1 246 ? -7.669 4.540 13.398 1.00 94.50 246 VAL A O 1
ATOM 1917 N N . SER A 1 247 ? -9.328 3.053 13.140 1.00 93.00 247 SER A N 1
ATOM 1918 C CA . SER A 1 247 ? -8.560 1.869 13.525 1.00 93.00 247 SER A CA 1
ATOM 1919 C C . SER A 1 247 ? -7.321 1.676 12.637 1.00 93.00 247 SER A C 1
ATOM 1921 O O . SER A 1 247 ? -6.198 1.553 13.137 1.00 93.00 247 SER A O 1
ATOM 1923 N N . GLY A 1 248 ? -7.489 1.733 11.315 1.00 93.19 248 GLY A N 1
ATOM 1924 C CA . GLY A 1 248 ? -6.436 1.487 10.331 1.00 93.19 248 GLY A CA 1
ATOM 1925 C C . GLY A 1 248 ? -5.467 2.654 10.134 1.00 93.19 248 GLY A C 1
ATOM 1926 O O . GLY A 1 248 ? -4.264 2.427 10.040 1.00 93.19 248 GLY A O 1
ATOM 1927 N N . PHE A 1 249 ? -5.952 3.899 10.097 1.00 94.12 249 PHE A N 1
ATOM 1928 C CA . PHE A 1 249 ? -5.115 5.068 9.786 1.00 94.12 249 PHE A CA 1
ATOM 1929 C C . PHE A 1 249 ? -4.558 5.799 11.008 1.00 94.12 249 PHE A C 1
ATOM 1931 O O . PHE A 1 249 ? -3.589 6.546 10.864 1.00 94.12 249 PHE A O 1
ATOM 1938 N N . VAL A 1 250 ? -5.137 5.602 12.196 1.00 93.69 250 VAL A N 1
ATOM 1939 C CA . VAL A 1 250 ? -4.708 6.294 13.420 1.00 93.69 250 VAL A CA 1
ATOM 1940 C C . VAL A 1 250 ? -4.198 5.306 14.458 1.00 93.69 250 VAL A C 1
ATOM 1942 O O . VAL A 1 250 ? -3.028 5.373 14.833 1.00 93.69 250 VAL A O 1
ATOM 1945 N N . LEU A 1 251 ? -5.030 4.360 14.897 1.00 93.06 251 LEU A N 1
ATOM 1946 C CA . LEU A 1 251 ? -4.686 3.515 16.045 1.00 93.06 251 LEU A CA 1
ATOM 1947 C C . LEU A 1 251 ? -3.597 2.489 15.720 1.00 93.06 251 LEU A C 1
ATOM 1949 O O . LEU A 1 251 ? -2.673 2.289 16.510 1.00 93.06 251 LEU A O 1
ATOM 1953 N N . THR A 1 252 ? -3.677 1.851 14.550 1.00 91.69 252 THR A N 1
ATOM 1954 C CA . THR A 1 252 ? -2.707 0.823 14.137 1.00 91.69 252 THR A CA 1
ATOM 1955 C C . THR A 1 252 ? -1.296 1.402 13.964 1.00 91.69 252 THR A C 1
ATOM 1957 O O . THR A 1 252 ? -0.372 0.878 14.592 1.00 91.69 252 THR A O 1
ATOM 1960 N N . PRO A 1 253 ? -1.084 2.518 13.231 1.00 91.00 253 PRO A N 1
ATOM 1961 C CA . PRO A 1 253 ? 0.242 3.131 13.101 1.00 91.00 253 PRO A CA 1
ATOM 1962 C C . PRO A 1 253 ? 0.815 3.652 14.425 1.00 91.00 253 PRO A C 1
ATOM 1964 O O . PRO A 1 253 ? 2.031 3.613 14.640 1.00 91.00 253 PRO A O 1
ATOM 1967 N N . LEU A 1 254 ? -0.054 4.122 15.326 1.00 90.12 254 LEU A N 1
ATOM 1968 C CA . LEU A 1 254 ? 0.316 4.556 16.675 1.00 90.12 254 LEU A CA 1
ATOM 1969 C C . LEU A 1 254 ? 0.535 3.388 17.648 1.00 90.12 254 LEU A C 1
ATOM 1971 O O . LEU A 1 254 ? 0.888 3.622 18.800 1.00 90.12 254 LEU A O 1
ATOM 1975 N N . LYS A 1 255 ? 0.349 2.141 17.196 1.00 88.50 255 LYS A N 1
ATOM 1976 C CA . LYS A 1 255 ? 0.419 0.921 18.011 1.00 88.50 255 LYS A CA 1
ATOM 1977 C C . LYS A 1 255 ? -0.501 0.947 19.239 1.00 88.50 255 LYS A C 1
ATOM 1979 O O . LYS A 1 255 ? -0.204 0.296 20.231 1.00 88.50 255 LYS A O 1
ATOM 1984 N N . CYS A 1 256 ? -1.623 1.658 19.169 1.00 88.31 256 CYS A N 1
ATOM 1985 C CA . CYS A 1 256 ? -2.614 1.741 20.245 1.00 88.31 256 CYS A CA 1
ATOM 1986 C C . CYS A 1 256 ? -3.972 1.143 19.844 1.00 88.31 256 CYS A C 1
ATOM 1988 O O . CYS A 1 256 ? -4.989 1.432 20.468 1.00 88.31 256 CYS A O 1
ATOM 1990 N N . ASN A 1 257 ? -3.996 0.309 18.798 1.00 85.44 257 ASN A N 1
ATOM 1991 C CA . ASN A 1 257 ? -5.199 -0.390 18.360 1.00 85.44 257 ASN A CA 1
ATOM 1992 C C . ASN A 1 257 ? -5.497 -1.616 19.249 1.00 85.44 257 ASN A C 1
ATOM 1994 O O . ASN A 1 257 ? -4.696 -2.557 19.246 1.00 85.44 257 ASN A O 1
ATOM 1998 N N . PRO A 1 258 ? -6.630 -1.649 19.975 1.00 79.56 258 PRO A N 1
ATOM 1999 C CA . PRO A 1 258 ? -6.958 -2.757 20.866 1.00 79.56 258 PRO A CA 1
ATOM 2000 C C . PRO A 1 258 ? -7.442 -4.034 20.156 1.00 79.56 258 PRO A C 1
ATOM 2002 O O . PRO A 1 258 ? -7.433 -5.099 20.776 1.00 79.56 258 PRO A O 1
ATOM 2005 N N . SER A 1 259 ? -7.828 -3.973 18.873 1.00 78.44 259 SER A N 1
ATOM 2006 C CA . SER A 1 259 ? -8.641 -5.016 18.222 1.00 78.44 259 SER A CA 1
ATOM 2007 C C . SER A 1 259 ? -8.061 -6.435 18.290 1.00 78.44 259 SER A C 1
ATOM 2009 O O . SER A 1 259 ? -8.809 -7.397 18.444 1.00 78.44 259 SER A O 1
ATOM 2011 N N . HIS A 1 260 ? -6.736 -6.599 18.208 1.00 70.31 260 HIS A N 1
ATOM 2012 C CA . HIS A 1 260 ? -6.111 -7.927 18.298 1.00 70.31 260 HIS A CA 1
ATOM 2013 C C . HIS A 1 260 ? -6.286 -8.557 19.689 1.00 70.31 260 HIS A C 1
ATOM 2015 O O . HIS A 1 260 ? -6.589 -9.743 19.801 1.00 70.31 260 HIS A O 1
ATOM 2021 N N . ARG A 1 261 ? -6.108 -7.769 20.756 1.00 72.62 261 ARG A N 1
ATOM 2022 C CA . ARG A 1 261 ? -6.247 -8.248 22.140 1.00 72.62 261 ARG A CA 1
ATOM 2023 C C . ARG A 1 261 ? -7.715 -8.416 22.532 1.00 72.62 261 ARG A C 1
ATOM 2025 O O . ARG A 1 261 ? -8.052 -9.368 23.226 1.00 72.62 261 ARG A O 1
ATOM 2032 N N . GLU A 1 262 ? -8.602 -7.568 22.016 1.00 82.25 262 GLU A N 1
ATOM 2033 C CA . GLU A 1 262 ? -10.054 -7.736 22.172 1.00 82.25 262 GLU A CA 1
ATOM 2034 C C . GLU A 1 262 ? -10.552 -9.041 21.532 1.00 82.25 262 GLU A C 1
ATOM 2036 O O . GLU A 1 262 ? -11.351 -9.757 22.136 1.00 82.25 262 GLU A O 1
ATOM 2041 N N . ALA A 1 263 ? -10.039 -9.402 20.350 1.00 81.31 263 ALA A N 1
ATOM 2042 C CA . ALA A 1 263 ? -10.368 -10.669 19.697 1.00 81.31 263 ALA A CA 1
ATOM 2043 C C . ALA A 1 263 ? -9.886 -11.893 20.500 1.00 81.31 263 ALA A C 1
ATOM 2045 O O . ALA A 1 263 ? -10.587 -12.904 20.577 1.00 81.31 263 ALA A O 1
ATOM 2046 N N . GLU A 1 264 ? -8.710 -11.805 21.125 1.00 79.38 264 GLU A N 1
ATOM 2047 C CA . GLU A 1 264 ? -8.173 -12.851 22.002 1.00 79.38 264 GLU A CA 1
ATOM 2048 C C . GLU A 1 264 ? -9.018 -13.027 23.274 1.00 79.38 264 GLU A C 1
ATOM 2050 O O . GLU A 1 264 ? -9.390 -14.153 23.615 1.00 79.38 264 GLU A O 1
ATOM 2055 N N . ILE A 1 265 ? -9.412 -11.922 23.915 1.00 84.44 265 ILE A N 1
ATOM 2056 C CA . ILE A 1 265 ? -10.331 -11.923 25.064 1.00 84.44 265 ILE A CA 1
ATOM 2057 C C . ILE A 1 265 ? -11.670 -12.564 24.680 1.00 84.44 265 ILE A C 1
ATOM 2059 O O . ILE A 1 265 ? -12.126 -13.485 25.359 1.00 84.44 265 ILE A O 1
ATOM 2063 N N . ALA A 1 266 ? -12.271 -12.143 23.563 1.00 86.81 266 ALA A N 1
ATOM 2064 C CA . ALA A 1 266 ? -13.542 -12.689 23.089 1.00 86.81 266 ALA A CA 1
ATOM 2065 C C . ALA A 1 266 ? -13.458 -14.200 22.801 1.00 86.81 266 ALA A C 1
ATOM 2067 O O . ALA A 1 266 ? -14.393 -14.948 23.105 1.00 86.81 266 ALA A O 1
ATOM 2068 N N . ARG A 1 267 ? -12.326 -14.680 22.262 1.00 89.38 267 ARG A N 1
ATOM 2069 C CA . ARG A 1 267 ? -12.083 -16.115 22.034 1.00 89.38 267 ARG A CA 1
ATOM 2070 C C . ARG A 1 267 ? -12.111 -16.904 23.345 1.00 89.38 267 ARG A C 1
ATOM 2072 O O . ARG A 1 267 ? -12.764 -17.944 23.413 1.00 89.38 267 ARG A O 1
ATOM 2079 N N . LEU A 1 268 ? -11.425 -16.413 24.376 1.00 83.44 268 LEU A N 1
ATOM 2080 C CA . LEU A 1 268 ? -11.358 -17.064 25.690 1.00 83.44 268 LEU A CA 1
ATOM 2081 C C . LEU A 1 268 ? -12.706 -17.026 26.425 1.00 83.44 268 LEU A C 1
ATOM 2083 O O . LEU A 1 268 ? -13.099 -18.006 27.058 1.00 83.44 268 LEU A O 1
ATOM 2087 N N . GLU A 1 269 ? -13.463 -15.935 26.298 1.00 89.12 269 GLU A N 1
ATOM 2088 C CA . GLU A 1 269 ? -14.828 -15.839 26.833 1.00 89.12 269 GLU A CA 1
ATOM 2089 C C . GLU A 1 269 ? -15.784 -16.844 26.167 1.00 89.12 269 GLU A C 1
ATOM 2091 O O . GLU A 1 269 ? -16.600 -17.486 26.846 1.00 89.12 269 GLU A O 1
ATOM 2096 N N . ALA A 1 270 ? -15.657 -17.039 24.851 1.00 90.38 270 ALA A N 1
ATOM 2097 C CA . ALA A 1 270 ? -16.412 -18.049 24.117 1.00 90.38 270 ALA A CA 1
ATOM 2098 C C . ALA A 1 270 ? -16.034 -19.478 24.554 1.00 90.38 270 ALA A C 1
ATOM 2100 O O . ALA A 1 270 ? -16.922 -20.306 24.789 1.00 90.38 270 ALA A O 1
ATOM 2101 N N . GLU A 1 271 ? -14.740 -19.757 24.738 1.00 89.56 271 GLU A N 1
ATOM 2102 C CA . GLU A 1 271 ? -14.246 -21.045 25.238 1.00 89.56 271 GLU A CA 1
ATOM 2103 C C . GLU A 1 271 ? -14.784 -21.352 26.646 1.00 89.56 271 GLU A C 1
ATOM 2105 O O . GLU A 1 271 ? -15.340 -22.431 26.881 1.00 89.56 271 GLU A O 1
ATOM 2110 N N . LEU A 1 272 ? -14.729 -20.385 27.569 1.00 86.94 272 LEU A N 1
ATOM 2111 C CA . LEU A 1 272 ? -15.300 -20.528 28.913 1.00 86.94 272 LEU A CA 1
ATOM 2112 C C . LEU A 1 272 ? -16.796 -20.809 28.880 1.00 86.94 272 LEU A C 1
ATOM 2114 O O . LEU A 1 272 ? -17.286 -21.662 29.625 1.00 86.94 272 LEU A O 1
ATOM 2118 N N . THR A 1 273 ? -17.529 -20.114 28.014 1.00 91.62 273 THR A N 1
ATOM 2119 C CA . THR A 1 273 ? -18.969 -20.324 27.843 1.00 91.62 273 THR A CA 1
ATOM 2120 C C . THR A 1 273 ? -19.258 -21.754 27.385 1.00 91.62 273 THR A C 1
ATOM 2122 O O . THR A 1 273 ? -20.136 -22.426 27.939 1.00 91.62 273 THR A O 1
ATOM 2125 N N . GLN A 1 274 ? -18.476 -22.272 26.434 1.00 89.56 274 GLN A N 1
ATOM 2126 C CA . GLN A 1 274 ? -18.610 -23.643 25.949 1.00 89.56 274 GLN A CA 1
ATOM 2127 C C . GLN A 1 274 ? -18.286 -24.674 27.040 1.00 89.56 274 GLN A C 1
ATOM 2129 O O . GLN A 1 274 ? -19.043 -25.636 27.218 1.00 89.56 274 GLN A O 1
ATOM 2134 N N . LEU A 1 275 ? -17.190 -24.485 27.781 1.00 86.00 275 LEU A N 1
ATOM 2135 C CA . LEU A 1 275 ? -16.774 -25.386 28.858 1.00 86.00 275 LEU A CA 1
ATOM 2136 C C . LEU A 1 275 ? -17.798 -25.413 30.001 1.00 86.00 275 LEU A C 1
ATOM 2138 O O . LEU A 1 275 ? -18.230 -26.495 30.407 1.00 86.00 275 LEU A O 1
ATOM 2142 N N . ARG A 1 276 ? -18.282 -24.246 30.446 1.00 86.94 276 ARG A N 1
ATOM 2143 C CA . ARG A 1 276 ? -19.358 -24.137 31.449 1.00 86.94 276 ARG A CA 1
ATOM 2144 C C . ARG A 1 276 ? -20.637 -24.833 30.982 1.00 86.94 276 ARG A C 1
ATOM 2146 O O . ARG A 1 276 ? -21.249 -25.581 31.742 1.00 86.94 276 ARG A O 1
ATOM 2153 N N . GLY A 1 277 ? -21.002 -24.682 29.708 1.00 85.50 277 GLY A N 1
ATOM 2154 C CA . GLY A 1 277 ? -22.138 -25.392 29.116 1.00 85.50 277 GLY A CA 1
ATOM 2155 C C . GLY A 1 277 ? -21.960 -26.917 29.047 1.00 85.50 277 GLY A C 1
ATOM 2156 O O . GLY A 1 277 ? -22.942 -27.661 29.062 1.00 85.50 277 GLY A O 1
ATOM 2157 N N . ARG A 1 278 ? -20.725 -27.428 28.963 1.00 83.75 278 ARG A N 1
ATOM 2158 C CA . ARG A 1 278 ? -20.443 -28.876 29.042 1.00 83.75 278 ARG A CA 1
ATOM 2159 C C . ARG A 1 278 ? -20.592 -29.402 30.468 1.00 83.75 278 ARG A C 1
ATOM 2161 O O . ARG A 1 278 ? -21.190 -30.462 30.628 1.00 83.75 278 ARG A O 1
ATOM 2168 N N . VAL A 1 279 ? -20.112 -28.662 31.469 1.00 83.31 279 VAL A N 1
ATOM 2169 C CA . VAL A 1 279 ? -20.282 -29.020 32.889 1.00 83.31 279 VAL A CA 1
ATOM 2170 C C . VAL A 1 279 ? -21.760 -29.043 33.265 1.00 83.31 279 VAL A C 1
ATOM 2172 O O . VAL A 1 279 ? -22.229 -30.057 33.765 1.00 83.31 279 VAL A O 1
ATOM 2175 N N . ARG A 1 280 ? -22.529 -28.015 32.892 1.00 84.06 280 ARG A N 1
ATOM 2176 C CA . ARG A 1 280 ? -23.977 -27.977 33.147 1.00 84.06 280 ARG A CA 1
ATOM 2177 C C . ARG A 1 280 ? -24.717 -29.188 32.565 1.00 84.06 280 ARG A C 1
ATOM 2179 O O . ARG A 1 280 ? -25.540 -29.803 33.231 1.00 84.06 280 ARG A O 1
ATOM 2186 N N . ARG A 1 281 ? -24.382 -29.591 31.333 1.00 84.06 281 ARG A N 1
ATOM 2187 C CA . ARG A 1 281 ? -24.951 -30.803 30.711 1.00 84.06 281 ARG A CA 1
ATOM 2188 C C . ARG A 1 281 ? -24.542 -32.089 31.429 1.00 84.06 281 ARG A C 1
ATOM 2190 O O . ARG A 1 281 ? -25.297 -33.058 31.421 1.00 84.06 281 ARG A O 1
ATOM 2197 N N . LEU A 1 282 ? -23.344 -32.129 32.009 1.00 79.44 282 LEU A N 1
ATOM 2198 C CA . LEU A 1 282 ? -22.881 -33.256 32.814 1.00 79.44 282 LEU A CA 1
ATOM 2199 C C . LEU A 1 282 ? -23.668 -33.338 34.133 1.00 79.44 282 LEU A C 1
ATOM 2201 O O . LEU A 1 282 ? -24.139 -34.417 34.478 1.00 79.44 282 LEU A O 1
ATOM 2205 N N . GLU A 1 283 ? -23.886 -32.207 34.807 1.00 79.75 283 GLU A N 1
ATOM 2206 C CA . GLU A 1 283 ? -24.705 -32.096 36.026 1.00 79.75 283 GLU A CA 1
ATOM 2207 C C . GLU A 1 283 ? -26.147 -32.556 35.778 1.00 79.75 283 GLU A C 1
ATOM 2209 O O . GLU A 1 283 ? -26.664 -33.419 36.491 1.00 79.75 283 GLU A O 1
ATOM 2214 N N . GLU A 1 284 ? -26.764 -32.061 34.701 1.00 82.44 284 GLU A N 1
ATOM 2215 C CA . GLU A 1 284 ? -28.116 -32.445 34.277 1.00 82.44 284 GLU A CA 1
ATOM 2216 C C . GLU A 1 284 ? -28.226 -33.952 33.988 1.00 82.44 284 GLU A C 1
ATOM 2218 O O . GLU A 1 284 ? -29.220 -34.589 34.347 1.00 82.44 284 GLU A O 1
ATOM 2223 N N . ARG A 1 285 ? -27.194 -34.552 33.376 1.00 78.88 285 ARG A N 1
ATOM 2224 C CA . ARG A 1 285 ? -27.144 -35.998 33.104 1.00 78.88 285 ARG A CA 1
ATOM 2225 C C . ARG A 1 285 ? -26.972 -36.835 34.364 1.00 78.88 285 ARG A C 1
ATOM 2227 O O . ARG A 1 285 ? -27.570 -37.904 34.452 1.00 78.88 285 ARG A O 1
ATOM 2234 N N . LEU A 1 286 ? -26.136 -36.388 35.296 1.00 76.88 286 LEU A N 1
ATOM 2235 C CA . LEU A 1 286 ? -25.821 -37.140 36.508 1.00 76.88 286 LEU A CA 1
ATOM 2236 C C . LEU A 1 286 ? -26.947 -37.076 37.544 1.00 76.88 286 LEU A C 1
ATOM 2238 O O . LEU A 1 286 ? -26.990 -37.939 38.417 1.00 76.88 286 LEU A O 1
ATOM 2242 N N . LYS A 1 287 ? -27.863 -36.094 37.452 1.00 73.88 287 LYS A N 1
ATOM 2243 C CA . LYS A 1 287 ? -28.964 -35.869 38.416 1.00 73.88 287 LYS A CA 1
ATOM 2244 C C . LYS A 1 287 ? -28.487 -35.878 39.878 1.00 73.88 287 LYS A C 1
ATOM 2246 O O . LYS A 1 287 ? -29.246 -36.225 40.783 1.00 73.88 287 LYS A O 1
ATOM 2251 N N . SER A 1 288 ? -27.220 -35.538 40.100 1.00 59.16 288 SER A N 1
ATOM 2252 C CA . SER A 1 288 ? -26.598 -35.572 41.416 1.00 59.16 288 SER A CA 1
ATOM 2253 C C . SER A 1 288 ? -26.977 -34.300 42.177 1.00 59.16 288 SER A C 1
ATOM 2255 O O . SER A 1 288 ? -26.834 -33.211 41.622 1.00 59.16 288 SER A O 1
ATOM 2257 N N . PRO A 1 289 ? -27.437 -34.394 43.437 1.00 61.22 289 PRO A N 1
ATOM 2258 C CA . PRO A 1 289 ? -27.641 -33.223 44.290 1.00 61.22 289 PRO A CA 1
ATOM 2259 C C . PRO A 1 289 ? -26.313 -32.603 44.756 1.00 61.22 289 PRO A C 1
ATOM 2261 O O . PRO A 1 289 ? -26.310 -31.527 45.349 1.00 61.22 289 PRO A O 1
ATOM 2264 N N . THR A 1 290 ? -25.188 -33.284 44.520 1.00 63.09 290 THR A N 1
ATOM 2265 C CA . THR A 1 290 ? -23.848 -32.841 44.907 1.00 63.09 290 THR A CA 1
ATOM 2266 C C . THR A 1 290 ? -23.159 -32.156 43.720 1.00 63.09 290 THR A C 1
ATOM 2268 O O . THR A 1 290 ? -23.134 -32.750 42.638 1.00 63.09 290 THR A O 1
ATOM 2271 N N . PRO A 1 291 ? -22.593 -30.943 43.895 1.00 69.50 291 PRO A N 1
ATOM 2272 C CA . PRO A 1 291 ? -21.845 -30.254 42.844 1.00 69.50 291 PRO A CA 1
ATOM 2273 C C . PRO A 1 291 ? -20.686 -31.107 42.325 1.00 69.50 291 PRO A C 1
ATOM 2275 O O . PRO A 1 291 ? -19.984 -31.737 43.116 1.00 69.50 291 PRO A O 1
ATOM 2278 N N . ILE A 1 292 ? -20.469 -31.095 41.010 1.00 72.56 292 ILE A N 1
ATOM 2279 C CA . ILE A 1 292 ? -19.325 -31.768 40.386 1.00 72.56 292 ILE A CA 1
ATOM 2280 C C . ILE A 1 292 ? -18.045 -31.050 40.824 1.00 72.56 292 ILE A C 1
ATOM 2282 O O . ILE A 1 292 ? -17.973 -29.821 40.811 1.00 72.56 292 ILE A O 1
ATOM 2286 N N . THR A 1 293 ? -17.029 -31.813 41.211 1.00 71.75 293 THR A N 1
ATOM 2287 C CA . THR A 1 293 ? -15.723 -31.308 41.642 1.00 71.75 293 THR A CA 1
ATOM 2288 C C . THR A 1 293 ? -14.635 -31.610 40.611 1.00 71.75 293 THR A C 1
ATOM 2290 O O . THR A 1 293 ? -14.815 -32.395 39.681 1.00 71.75 293 THR A O 1
ATOM 2293 N N . VAL A 1 294 ? -13.459 -30.999 40.773 1.00 66.31 294 VAL A N 1
ATOM 2294 C CA . VAL A 1 294 ? -12.301 -31.211 39.880 1.00 66.31 294 VAL A CA 1
ATOM 2295 C C . VAL A 1 294 ? -11.840 -32.679 39.858 1.00 66.31 294 VAL A C 1
ATOM 2297 O O . VAL A 1 294 ? -11.236 -33.121 38.886 1.00 66.31 294 VAL A O 1
ATOM 2300 N N . GLN A 1 295 ? -12.154 -33.452 40.905 1.00 65.56 295 GLN A N 1
ATOM 2301 C CA . GLN A 1 295 ? -11.891 -34.893 40.957 1.00 65.56 295 GLN A CA 1
ATOM 2302 C C . GLN A 1 295 ? -12.871 -35.702 40.089 1.00 65.56 295 GLN A C 1
ATOM 2304 O O . GLN A 1 295 ? -12.520 -36.783 39.625 1.00 65.56 295 GLN A O 1
ATOM 2309 N N . ASP A 1 296 ? -14.063 -35.161 39.821 1.00 65.75 296 ASP A N 1
ATOM 2310 C CA . ASP A 1 296 ? -15.121 -35.806 39.039 1.00 65.75 296 ASP A CA 1
ATOM 2311 C C . ASP A 1 296 ? -14.986 -35.538 37.531 1.00 65.75 296 ASP A C 1
ATOM 2313 O O . ASP A 1 296 ? -15.478 -36.310 36.704 1.00 65.75 296 ASP A O 1
ATOM 2317 N N . THR A 1 297 ? -14.327 -34.439 37.137 1.00 72.25 297 THR A N 1
ATOM 2318 C CA . THR A 1 297 ? -14.067 -34.137 35.725 1.00 72.25 297 THR A CA 1
ATOM 2319 C C . THR A 1 297 ? -12.874 -33.193 35.510 1.00 72.25 297 THR A C 1
ATOM 2321 O O . THR A 1 297 ? -12.789 -32.146 36.161 1.00 72.25 297 THR A O 1
ATOM 2324 N N . PRO A 1 298 ? -12.002 -33.464 34.514 1.00 80.75 298 PRO A N 1
ATOM 2325 C CA . PRO A 1 298 ? -10.941 -32.531 34.126 1.00 80.75 298 PRO A CA 1
ATOM 2326 C C . PRO A 1 298 ? -11.487 -31.202 33.574 1.00 80.75 298 PRO A C 1
ATOM 2328 O O . PRO A 1 298 ? -10.775 -30.204 33.562 1.00 80.75 298 PRO A O 1
ATOM 2331 N N . LEU A 1 299 ? -12.771 -31.138 33.196 1.00 78.38 299 LEU A N 1
ATOM 2332 C CA . LEU A 1 299 ? -13.398 -29.921 32.669 1.00 78.38 299 LEU A CA 1
ATOM 2333 C C . LEU A 1 299 ? -13.406 -28.757 33.668 1.00 78.38 299 LEU A C 1
ATOM 2335 O O . LEU A 1 299 ? -13.349 -27.605 33.253 1.00 78.38 299 LEU A O 1
ATOM 2339 N N . LEU A 1 300 ? -13.474 -29.029 34.975 1.00 81.94 300 LEU A N 1
ATOM 2340 C CA . LEU A 1 300 ? -13.425 -27.975 35.994 1.00 81.94 300 LEU A CA 1
ATOM 2341 C C . LEU A 1 300 ? -12.009 -27.419 36.174 1.00 81.94 300 LEU A C 1
ATOM 2343 O O . LEU A 1 300 ? -11.852 -26.225 36.429 1.00 81.94 300 LEU A O 1
ATOM 2347 N N . TYR A 1 301 ? -10.988 -28.256 35.970 1.00 84.19 301 TYR A N 1
ATOM 2348 C CA . TYR A 1 301 ? -9.603 -27.799 35.871 1.00 84.19 301 TYR A CA 1
ATOM 2349 C C . TYR A 1 301 ? -9.414 -26.922 34.628 1.00 84.19 301 TYR A C 1
ATOM 2351 O O . TYR A 1 301 ? -8.860 -25.830 34.738 1.00 84.19 301 TYR A O 1
ATOM 2359 N N . ASP A 1 302 ? -9.947 -27.344 33.477 1.00 83.19 302 ASP A N 1
ATOM 2360 C CA . ASP A 1 302 ? -9.895 -26.556 32.242 1.00 83.19 302 ASP A CA 1
ATOM 2361 C C . ASP A 1 302 ? -10.591 -25.197 32.403 1.00 83.19 302 ASP A C 1
ATOM 2363 O O . ASP A 1 302 ? -10.007 -24.177 32.052 1.00 83.19 302 ASP A O 1
ATOM 2367 N N . ILE A 1 303 ? -11.782 -25.148 33.014 1.00 84.25 303 ILE A N 1
ATOM 2368 C CA . ILE A 1 303 ? -12.479 -23.883 33.313 1.00 84.25 303 ILE A CA 1
ATOM 2369 C C . ILE A 1 303 ? -11.633 -22.994 34.224 1.00 84.25 303 ILE A C 1
ATOM 2371 O O . ILE A 1 303 ? -11.486 -21.808 33.941 1.00 84.25 303 ILE A O 1
ATOM 2375 N N . SER A 1 304 ? -11.072 -23.540 35.307 1.00 87.19 304 SER A N 1
ATOM 2376 C CA . SER A 1 304 ? -10.238 -22.758 36.227 1.00 87.19 304 SER A CA 1
ATOM 2377 C C . SER A 1 304 ? -8.979 -22.225 35.544 1.00 87.19 304 SER A C 1
ATOM 2379 O O . SER A 1 304 ? -8.562 -21.104 35.834 1.00 87.19 304 SER A O 1
ATOM 2381 N N . ARG A 1 305 ? -8.370 -23.013 34.653 1.00 90.19 305 ARG A N 1
ATOM 2382 C CA . ARG A 1 305 ? -7.184 -22.627 33.886 1.00 90.19 305 ARG A CA 1
ATOM 2383 C C . ARG A 1 305 ? -7.506 -21.507 32.900 1.00 90.19 305 ARG A C 1
ATOM 2385 O O . ARG A 1 305 ? -6.848 -20.475 32.953 1.00 90.19 305 ARG A O 1
ATOM 2392 N N . VAL A 1 306 ? -8.538 -21.680 32.072 1.00 83.62 306 VAL A N 1
ATOM 2393 C CA . VAL A 1 306 ? -8.950 -20.680 31.071 1.00 83.62 306 VAL A CA 1
ATOM 2394 C C . VAL A 1 306 ? -9.456 -19.402 31.750 1.00 83.62 306 VAL A C 1
ATOM 2396 O O . VAL A 1 306 ? -9.185 -18.310 31.269 1.00 83.62 306 VAL A O 1
ATOM 2399 N N . GLN A 1 307 ? -10.128 -19.495 32.906 1.00 89.75 307 GLN A N 1
ATOM 2400 C CA . GLN A 1 307 ? -10.545 -18.313 33.672 1.00 89.75 307 GLN A CA 1
ATOM 2401 C C . GLN A 1 307 ? -9.335 -17.532 34.190 1.00 89.75 307 GLN A C 1
ATOM 2403 O O . GLN A 1 307 ? -9.287 -16.318 34.040 1.00 89.75 307 GLN A O 1
ATOM 2408 N N . LYS A 1 308 ? -8.338 -18.227 34.751 1.00 90.38 308 LYS A N 1
ATOM 2409 C CA . LYS A 1 308 ? -7.101 -17.589 35.213 1.00 90.38 308 LYS A CA 1
ATOM 2410 C C . LYS A 1 308 ? -6.340 -16.927 34.061 1.00 90.38 308 LYS A C 1
ATOM 2412 O O . LYS A 1 308 ? -5.813 -15.834 34.233 1.00 90.38 308 LYS A O 1
ATOM 2417 N N . GLU A 1 309 ? -6.282 -17.583 32.905 1.00 87.19 309 GLU A N 1
ATOM 2418 C CA . GLU A 1 309 ? -5.681 -17.036 31.684 1.00 87.19 309 GLU A CA 1
ATOM 2419 C C . GLU A 1 309 ? -6.433 -15.792 31.192 1.00 87.19 309 GLU A C 1
ATOM 2421 O O . GLU A 1 309 ? -5.805 -14.775 30.913 1.00 87.19 309 GLU A O 1
ATOM 2426 N N . LEU A 1 310 ? -7.770 -15.825 31.179 1.00 86.56 310 LEU A N 1
ATOM 2427 C CA . LEU A 1 310 ? -8.603 -14.674 30.829 1.00 86.56 310 LEU A CA 1
ATOM 2428 C C . LEU A 1 310 ? -8.377 -13.487 31.774 1.00 86.56 310 LEU A C 1
ATOM 2430 O O . LEU A 1 310 ? -8.227 -12.360 31.309 1.00 86.56 310 LEU A O 1
ATOM 2434 N N . ASP A 1 311 ? -8.356 -13.726 33.086 1.00 89.38 311 ASP A N 1
ATOM 2435 C CA . ASP A 1 311 ? -8.173 -12.670 34.088 1.00 89.38 311 ASP A CA 1
ATOM 2436 C C . ASP A 1 311 ? -6.775 -12.039 33.981 1.00 89.38 311 ASP A C 1
ATOM 2438 O O . ASP A 1 311 ? -6.636 -10.815 34.064 1.00 89.38 311 ASP A O 1
ATOM 2442 N N . GLN A 1 312 ? -5.748 -12.859 33.724 1.00 87.19 312 GLN A N 1
ATOM 2443 C CA . GLN A 1 312 ? -4.394 -12.375 33.459 1.00 87.19 312 GLN A CA 1
ATOM 2444 C C . GLN A 1 312 ? -4.353 -11.525 32.185 1.00 87.19 312 GLN A C 1
ATOM 2446 O O . GLN A 1 312 ? -3.889 -10.391 32.231 1.00 87.19 312 GLN A O 1
ATOM 2451 N N . ILE A 1 313 ? -4.899 -12.025 31.072 1.00 82.75 313 ILE A N 1
ATOM 2452 C CA . ILE A 1 313 ? -4.900 -11.308 29.789 1.00 82.75 313 ILE A CA 1
ATOM 2453 C C . ILE A 1 313 ? -5.674 -9.993 29.885 1.00 82.75 313 ILE A C 1
ATOM 2455 O O . ILE A 1 313 ? -5.230 -8.997 29.324 1.00 82.75 313 ILE A O 1
ATOM 2459 N N . LYS A 1 314 ? -6.800 -9.951 30.610 1.00 84.56 314 LYS A N 1
ATOM 2460 C CA . LYS A 1 314 ? -7.555 -8.709 30.846 1.00 84.56 314 LYS A CA 1
ATOM 2461 C C . LYS A 1 314 ? -6.748 -7.685 31.640 1.00 84.56 314 LYS A C 1
ATOM 2463 O O . LYS A 1 314 ? -6.768 -6.510 31.291 1.00 84.56 314 LYS A O 1
ATOM 2468 N N . THR A 1 315 ? -6.035 -8.129 32.672 1.00 85.94 315 THR A N 1
ATOM 2469 C CA . THR A 1 315 ? -5.183 -7.250 33.485 1.00 85.94 315 THR A CA 1
ATOM 2470 C C . THR A 1 315 ? -4.024 -6.707 32.651 1.00 85.94 315 THR A C 1
ATOM 2472 O O . THR A 1 315 ? -3.877 -5.495 32.517 1.00 85.94 315 THR A O 1
ATOM 2475 N N . ASP A 1 316 ? -3.292 -7.598 31.976 1.00 82.06 316 ASP A N 1
ATOM 2476 C CA . ASP A 1 316 ? -2.193 -7.236 31.075 1.00 82.06 316 ASP A CA 1
ATOM 2477 C C . ASP A 1 316 ? -2.663 -6.330 29.929 1.00 82.06 316 ASP A C 1
ATOM 2479 O O . ASP A 1 316 ? -1.892 -5.530 29.399 1.00 82.06 316 ASP A O 1
ATOM 2483 N N . PHE A 1 317 ? -3.916 -6.475 29.492 1.00 81.19 317 PHE A N 1
ATOM 2484 C CA . PHE A 1 317 ? -4.493 -5.658 28.437 1.00 81.19 317 PHE A CA 1
ATOM 2485 C C . PHE A 1 317 ? -4.804 -4.232 28.891 1.00 81.19 317 PHE A C 1
ATOM 2487 O O . PHE A 1 317 ? -4.515 -3.308 28.133 1.00 81.19 317 PHE A O 1
ATOM 2494 N N . GLU A 1 318 ? -5.344 -4.029 30.094 1.00 80.44 318 GLU A N 1
ATOM 2495 C CA . GLU A 1 318 ? -5.575 -2.675 30.616 1.00 80.44 318 GLU A CA 1
ATOM 2496 C C . GLU A 1 318 ? -4.253 -1.934 30.860 1.00 80.44 318 GLU A C 1
ATOM 2498 O O . GLU A 1 318 ? -4.117 -0.781 30.441 1.00 80.44 318 GLU A O 1
ATOM 2503 N N . ASP A 1 319 ? -3.245 -2.617 31.412 1.00 81.94 319 ASP A N 1
ATOM 2504 C CA . ASP A 1 319 ? -1.898 -2.055 31.574 1.00 81.94 319 ASP A CA 1
ATOM 2505 C C . ASP A 1 319 ? -1.284 -1.701 30.209 1.00 81.94 319 ASP A C 1
ATOM 2507 O O . ASP A 1 319 ? -0.848 -0.569 29.975 1.00 81.94 319 ASP A O 1
ATOM 2511 N N . TRP A 1 320 ? -1.345 -2.634 29.250 1.00 82.88 320 TRP A N 1
ATOM 2512 C CA . TRP A 1 320 ? -0.881 -2.414 27.878 1.00 82.88 320 TRP A CA 1
ATOM 2513 C C . TRP A 1 320 ? -1.582 -1.223 27.214 1.00 82.88 320 TRP A C 1
ATOM 2515 O O . TRP A 1 320 ? -0.929 -0.411 26.553 1.00 82.88 320 TRP A O 1
ATOM 2525 N N . LYS A 1 321 ? -2.903 -1.104 27.391 1.00 80.06 321 LYS A N 1
ATOM 2526 C CA . LYS A 1 321 ? -3.728 -0.032 26.826 1.00 80.06 321 LYS A CA 1
ATOM 2527 C C . LYS A 1 321 ? -3.330 1.321 27.399 1.00 80.06 321 LYS A C 1
ATOM 2529 O O . LYS A 1 321 ? -3.217 2.270 26.625 1.00 80.06 321 LYS A O 1
ATOM 2534 N N . GLY A 1 322 ? -3.081 1.404 28.707 1.00 80.94 322 GLY A N 1
ATOM 2535 C CA . GLY A 1 322 ? -2.554 2.603 29.357 1.00 80.94 322 GLY A CA 1
ATOM 2536 C C . GLY A 1 322 ? -1.204 3.021 28.774 1.00 80.94 322 GLY A C 1
ATOM 2537 O O . GLY A 1 322 ? -1.073 4.124 28.247 1.00 80.94 322 GLY A O 1
ATOM 2538 N N . GLU A 1 323 ? -0.228 2.111 28.762 1.00 85.25 323 GLU A N 1
ATOM 2539 C CA . GLU A 1 323 ? 1.128 2.394 28.272 1.00 85.25 323 GLU A CA 1
ATOM 2540 C C . GLU A 1 323 ? 1.167 2.804 26.791 1.00 85.25 323 GLU A C 1
ATOM 2542 O O . GLU A 1 323 ? 1.840 3.769 26.414 1.00 85.25 323 GLU A O 1
ATOM 2547 N N . HIS A 1 324 ? 0.447 2.082 25.927 1.00 85.19 324 HIS A N 1
ATOM 2548 C CA . HIS A 1 324 ? 0.462 2.339 24.485 1.00 85.19 324 HIS A CA 1
ATOM 2549 C C . HIS A 1 324 ? -0.331 3.596 24.131 1.00 85.19 324 HIS A C 1
ATOM 2551 O O . HIS A 1 324 ? 0.047 4.319 23.205 1.00 85.19 324 HIS A O 1
ATOM 2557 N N . ARG A 1 325 ? -1.391 3.902 24.889 1.00 86.06 325 ARG A N 1
ATOM 2558 C CA . ARG A 1 325 ? -2.091 5.182 24.779 1.00 86.06 325 ARG A CA 1
ATOM 2559 C C . ARG A 1 325 ? -1.185 6.330 25.201 1.00 86.06 325 ARG A C 1
ATOM 2561 O O . ARG A 1 325 ? -1.045 7.271 24.428 1.00 86.06 325 ARG A O 1
ATOM 2568 N N . ASP A 1 326 ? -0.516 6.239 26.344 1.00 87.56 326 ASP A N 1
ATOM 2569 C CA . ASP A 1 326 ? 0.415 7.272 26.809 1.00 87.56 326 ASP A CA 1
ATOM 2570 C C . ASP A 1 326 ? 1.533 7.534 25.795 1.00 87.56 326 ASP A C 1
ATOM 2572 O O . ASP A 1 326 ? 1.863 8.688 25.501 1.00 87.56 326 ASP A O 1
ATOM 2576 N N . LEU A 1 327 ? 2.095 6.472 25.211 1.00 89.12 327 LEU A N 1
ATOM 2577 C CA . LEU A 1 327 ? 3.095 6.584 24.154 1.00 89.12 327 LEU A CA 1
ATOM 2578 C C . LEU A 1 327 ? 2.538 7.308 22.921 1.00 89.12 327 LEU A C 1
ATOM 2580 O O . LEU A 1 327 ? 3.175 8.235 22.416 1.00 89.12 327 LEU A O 1
ATOM 2584 N N . ALA A 1 328 ? 1.349 6.916 22.456 1.00 90.19 328 ALA A N 1
ATOM 2585 C CA . ALA A 1 328 ? 0.682 7.553 21.326 1.00 90.19 328 ALA A CA 1
ATOM 2586 C C . ALA A 1 328 ? 0.408 9.042 21.593 1.00 90.19 328 ALA A C 1
ATOM 2588 O O . ALA A 1 328 ? 0.714 9.884 20.748 1.00 90.19 328 ALA A O 1
ATOM 2589 N N . VAL A 1 329 ? -0.093 9.382 22.782 1.00 91.06 329 VAL A N 1
ATOM 2590 C CA . VAL A 1 329 ? -0.390 10.760 23.191 1.00 91.06 329 VAL A CA 1
ATOM 2591 C C . VAL A 1 329 ? 0.887 11.605 23.236 1.00 91.06 329 VAL A C 1
ATOM 2593 O O . VAL A 1 329 ? 0.916 12.685 22.645 1.00 91.06 329 VAL A O 1
ATOM 2596 N N . ARG A 1 330 ? 1.976 11.120 23.851 1.00 89.25 330 ARG A N 1
ATOM 2597 C CA . ARG A 1 330 ? 3.279 11.823 23.855 1.00 89.25 330 ARG A CA 1
ATOM 2598 C C . ARG A 1 330 ? 3.820 12.036 22.441 1.00 89.25 330 ARG A C 1
ATOM 2600 O O . ARG A 1 330 ? 4.404 13.080 22.139 1.00 89.25 330 ARG A O 1
ATOM 2607 N N . HIS A 1 331 ? 3.620 11.060 21.560 1.00 86.62 331 HIS A N 1
ATOM 2608 C CA . HIS A 1 331 ? 4.051 11.149 20.167 1.00 86.62 331 HIS A CA 1
ATOM 2609 C C . HIS A 1 331 ? 3.266 12.202 19.385 1.00 86.62 331 HIS A C 1
ATOM 2611 O O . HIS A 1 331 ? 3.864 13.019 18.691 1.00 86.62 331 HIS A O 1
ATOM 2617 N N . ILE A 1 332 ? 1.941 12.238 19.543 1.00 89.81 332 ILE A N 1
ATOM 2618 C CA . ILE A 1 332 ? 1.086 13.281 18.957 1.00 89.81 332 ILE A CA 1
ATOM 2619 C C . ILE A 1 332 ? 1.464 14.655 19.528 1.00 89.81 332 ILE A C 1
ATOM 2621 O O . ILE A 1 332 ? 1.576 15.624 18.780 1.00 89.81 332 ILE A O 1
ATOM 2625 N N . ALA A 1 333 ? 1.707 14.743 20.839 1.00 88.12 333 ALA A N 1
ATOM 2626 C CA . ALA A 1 333 ? 2.024 16.000 21.510 1.00 88.12 333 ALA A CA 1
ATOM 2627 C C . ALA A 1 333 ? 3.354 16.618 21.055 1.00 88.12 333 ALA A C 1
ATOM 2629 O O . ALA A 1 333 ? 3.469 17.838 20.943 1.00 88.12 333 ALA A O 1
ATOM 2630 N N . SER A 1 334 ? 4.346 15.778 20.760 1.00 87.81 334 SER A N 1
ATOM 2631 C CA . SER A 1 334 ? 5.676 16.207 20.317 1.00 87.81 334 SER A CA 1
ATOM 2632 C C . SER A 1 334 ? 5.791 16.447 18.805 1.00 87.81 334 SER A C 1
ATOM 2634 O O . SER A 1 334 ? 6.828 16.934 18.352 1.00 87.81 334 SER A O 1
ATOM 2636 N N . GLN A 1 335 ? 4.759 16.131 18.008 1.00 87.56 335 GLN A N 1
ATOM 2637 C CA . GLN A 1 335 ? 4.811 16.196 16.541 1.00 87.56 335 GLN A CA 1
ATOM 2638 C C . GLN A 1 335 ? 3.625 16.984 15.952 1.00 87.56 335 GLN A C 1
ATOM 2640 O O . GLN A 1 335 ? 2.574 16.401 15.671 1.00 87.56 335 GLN A O 1
ATOM 2645 N N . PRO A 1 336 ? 3.796 18.298 15.690 1.00 88.44 336 PRO A N 1
ATOM 2646 C CA . PRO A 1 336 ? 2.729 19.168 15.190 1.00 88.44 336 PRO A CA 1
ATOM 2647 C C . PRO A 1 336 ? 2.049 18.668 13.910 1.00 88.44 336 PRO A C 1
ATOM 2649 O O . PRO A 1 336 ? 0.828 18.726 13.816 1.00 88.44 336 PRO A O 1
ATOM 2652 N N . ASP A 1 337 ? 2.805 18.114 12.957 1.00 88.81 337 ASP A N 1
ATOM 2653 C CA . ASP A 1 337 ? 2.247 17.595 11.697 1.00 88.81 337 ASP A CA 1
ATOM 2654 C C . ASP A 1 337 ? 1.283 16.411 11.926 1.00 88.81 337 ASP A C 1
ATOM 2656 O O . ASP A 1 337 ? 0.271 16.270 11.234 1.00 88.81 337 ASP A O 1
ATOM 2660 N N . LYS A 1 338 ? 1.552 15.571 12.937 1.00 89.19 338 LYS A N 1
ATOM 2661 C CA . LYS A 1 338 ? 0.669 14.453 13.309 1.00 89.19 338 LYS A CA 1
ATOM 2662 C C . LYS A 1 338 ? -0.579 14.943 14.014 1.00 89.19 338 LYS A C 1
ATOM 2664 O O . LYS A 1 338 ? -1.672 14.489 13.688 1.00 89.19 338 LYS A O 1
ATOM 2669 N N . ARG A 1 339 ? -0.432 15.914 14.920 1.00 91.31 339 ARG A N 1
ATOM 2670 C CA . ARG A 1 339 ? -1.578 16.593 15.530 1.00 91.31 339 ARG A CA 1
ATOM 2671 C C . ARG A 1 339 ? -2.477 17.219 14.459 1.00 91.31 339 ARG A C 1
ATOM 2673 O O . ARG A 1 339 ? -3.662 16.914 14.434 1.00 91.31 339 ARG A O 1
ATOM 2680 N N . ALA A 1 340 ? -1.907 17.975 13.520 1.00 93.19 340 ALA A N 1
ATOM 2681 C CA . ALA A 1 340 ? -2.647 18.573 12.408 1.00 93.19 340 ALA A CA 1
ATOM 2682 C C . ALA A 1 340 ? -3.345 17.515 11.535 1.00 93.19 340 ALA A C 1
ATOM 2684 O O . ALA A 1 340 ? -4.461 17.723 11.062 1.00 93.19 340 ALA A O 1
ATOM 2685 N N . THR A 1 341 ? -2.716 16.352 11.340 1.00 94.19 341 THR A N 1
ATOM 2686 C CA . THR A 1 341 ? -3.329 15.222 10.629 1.00 94.19 341 THR A CA 1
ATOM 2687 C C . THR A 1 341 ? -4.548 14.673 11.375 1.00 94.19 341 THR A C 1
ATOM 2689 O O . THR A 1 341 ? -5.592 14.476 10.755 1.00 94.19 341 THR A O 1
ATOM 2692 N N . LEU A 1 342 ? -4.461 14.478 12.696 1.00 94.38 342 LEU A N 1
ATOM 2693 C CA . LEU A 1 342 ? -5.599 14.051 13.525 1.00 94.38 342 LEU A CA 1
ATOM 2694 C C . LEU A 1 342 ? -6.729 15.084 13.523 1.00 94.38 342 LEU A C 1
ATOM 2696 O O . LEU A 1 342 ? -7.890 14.719 13.353 1.00 94.38 342 LEU A O 1
ATOM 2700 N N . GLU A 1 343 ? -6.398 16.366 13.664 1.00 95.25 343 GLU A N 1
ATOM 2701 C CA . GLU A 1 343 ? -7.366 17.466 13.605 1.00 95.25 343 GLU A CA 1
ATOM 2702 C C . GLU A 1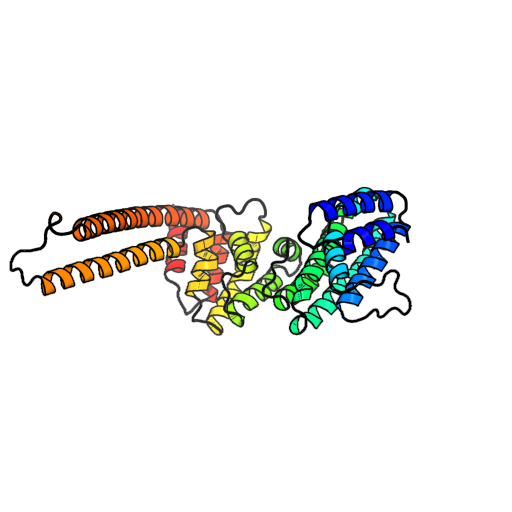 343 ? -8.074 17.519 12.244 1.00 95.25 343 GLU A C 1
ATOM 2704 O O . GLU A 1 343 ? -9.290 17.718 12.180 1.00 95.25 343 GLU A O 1
ATOM 2709 N N . ALA A 1 344 ? -7.342 17.288 11.149 1.00 96.38 344 ALA A N 1
ATOM 2710 C CA . ALA A 1 344 ? -7.907 17.221 9.806 1.00 96.38 344 ALA A CA 1
ATOM 2711 C C . ALA A 1 344 ? -8.848 16.021 9.632 1.00 96.38 344 ALA A C 1
ATOM 2713 O O . ALA A 1 344 ? -9.914 16.180 9.033 1.00 96.38 344 ALA A O 1
ATOM 2714 N N . ILE A 1 345 ? -8.499 14.849 10.181 1.00 96.06 345 ILE A N 1
ATOM 2715 C CA . ILE A 1 345 ? -9.388 13.677 10.206 1.00 96.06 345 ILE A CA 1
ATOM 2716 C C . ILE A 1 345 ? -10.661 14.015 10.987 1.00 96.06 345 ILE A C 1
ATOM 2718 O O . ILE A 1 345 ? -11.755 13.883 10.443 1.00 96.06 345 ILE A O 1
ATOM 2722 N N . GLN A 1 346 ? -10.531 14.524 12.215 1.00 94.62 346 GLN A N 1
ATOM 2723 C CA . GLN A 1 346 ? -11.668 14.870 13.074 1.00 94.62 346 GLN A CA 1
ATOM 2724 C C . GLN A 1 346 ? -12.592 15.900 12.410 1.00 94.62 346 GLN A C 1
ATOM 2726 O O . GLN A 1 346 ? -13.813 15.737 12.370 1.00 94.62 346 GLN A O 1
ATOM 2731 N N . THR A 1 347 ? -12.009 16.937 11.807 1.00 95.31 347 THR A N 1
ATOM 2732 C CA . THR A 1 347 ? -12.753 17.956 11.055 1.00 95.31 347 THR A CA 1
ATOM 2733 C C . THR A 1 347 ? -13.452 17.357 9.834 1.00 95.31 347 THR A C 1
ATOM 2735 O O . THR A 1 347 ? -14.595 17.709 9.543 1.00 95.31 347 THR A O 1
ATOM 2738 N N . GLY A 1 348 ? -12.790 16.443 9.116 1.00 94.31 348 GLY A N 1
ATOM 2739 C CA . GLY A 1 348 ? -13.359 15.743 7.965 1.00 94.31 348 GLY A CA 1
ATOM 2740 C C . GLY A 1 348 ? -14.571 14.883 8.332 1.00 94.31 348 GLY A C 1
ATOM 2741 O O . GLY A 1 348 ? -15.565 14.902 7.601 1.00 94.31 348 GLY A O 1
ATOM 2742 N N . LEU A 1 349 ? -14.516 14.202 9.481 1.00 94.88 349 LEU A N 1
ATOM 2743 C CA . LEU A 1 349 ? -15.582 13.332 9.989 1.00 94.88 349 LEU A CA 1
ATOM 2744 C C . LEU A 1 349 ? -16.794 14.092 10.552 1.00 94.88 349 LEU A C 1
ATOM 2746 O O . LEU A 1 349 ? -17.902 13.558 10.538 1.00 94.88 349 LEU A O 1
ATOM 2750 N N . SER A 1 350 ? -16.636 15.348 10.980 1.00 91.50 350 SER A N 1
ATOM 2751 C CA . SER A 1 350 ? -17.733 16.157 11.536 1.00 91.50 350 SER A CA 1
ATOM 2752 C C . SER A 1 350 ? -18.972 16.204 10.614 1.00 91.50 350 SER A C 1
ATOM 2754 O O . SER A 1 350 ? -18.818 16.459 9.416 1.00 91.50 350 SER A O 1
ATOM 2756 N N . PRO A 1 351 ? -20.204 15.974 11.119 1.00 88.94 351 PRO A N 1
ATOM 2757 C CA . PRO A 1 351 ? -20.584 15.910 12.536 1.00 88.94 351 PRO A CA 1
ATOM 2758 C C . PRO A 1 351 ? -20.488 14.513 13.175 1.00 88.94 351 PRO A C 1
ATOM 2760 O O . PRO A 1 351 ? -20.836 14.367 14.346 1.00 88.94 351 PRO A O 1
ATOM 2763 N N . LEU A 1 352 ? -20.045 13.487 12.443 1.00 85.12 352 LEU A N 1
ATOM 2764 C CA . LEU A 1 352 ? -19.867 12.138 12.982 1.00 85.12 352 LEU A CA 1
ATOM 2765 C C . LEU A 1 352 ? -18.617 12.129 13.869 1.00 85.12 352 LEU A C 1
ATOM 2767 O O . LEU A 1 352 ? -17.496 11.976 13.391 1.00 85.12 352 LEU A O 1
ATOM 2771 N N . ARG A 1 353 ? -18.810 12.379 15.169 1.00 75.56 353 ARG A N 1
ATOM 2772 C CA . ARG A 1 353 ? -17.715 12.391 16.145 1.00 75.56 353 ARG A CA 1
ATOM 2773 C C . ARG A 1 353 ? -17.170 10.982 16.345 1.00 75.56 353 ARG A C 1
ATOM 2775 O O . ARG A 1 353 ? -17.927 10.015 16.384 1.00 75.56 353 ARG A O 1
ATOM 2782 N N . ASN A 1 354 ? -15.857 10.895 16.515 1.00 86.75 354 ASN A N 1
ATOM 2783 C CA . ASN A 1 354 ? -15.189 9.701 16.999 1.00 86.75 354 ASN A CA 1
ATOM 2784 C C . ASN A 1 354 ? -14.546 10.016 18.356 1.00 86.75 354 ASN A C 1
ATOM 2786 O O . ASN A 1 354 ? -13.587 10.787 18.430 1.00 86.75 354 ASN A O 1
ATOM 2790 N N . ASP A 1 355 ? -15.082 9.422 19.422 1.00 86.88 355 ASP A N 1
ATOM 2791 C CA . ASP A 1 355 ? -14.653 9.706 20.797 1.00 86.88 355 ASP A CA 1
ATOM 2792 C C . ASP A 1 355 ? -13.174 9.364 21.019 1.00 86.88 355 ASP A C 1
ATOM 2794 O O . ASP A 1 355 ? -12.475 10.048 21.765 1.00 86.88 355 ASP A O 1
ATOM 2798 N N . THR A 1 356 ? -12.657 8.337 20.335 1.00 87.19 356 THR A N 1
ATOM 2799 C CA . THR A 1 356 ? -11.243 7.959 20.425 1.00 87.19 356 THR A CA 1
ATOM 2800 C C . THR A 1 356 ? -10.330 9.069 19.906 1.00 87.19 356 THR A C 1
ATOM 2802 O O . THR A 1 356 ? -9.320 9.368 20.543 1.00 87.19 356 THR A O 1
ATOM 2805 N N . LEU A 1 357 ? -10.685 9.712 18.790 1.00 89.88 357 LEU A N 1
ATOM 2806 C CA . LEU A 1 357 ? -9.929 10.852 18.264 1.00 89.88 357 LEU A CA 1
ATOM 2807 C C . LEU A 1 357 ? -10.006 12.067 19.191 1.00 89.88 357 LEU A C 1
ATOM 2809 O O . LEU A 1 357 ? -8.974 12.681 19.462 1.00 89.88 357 LEU A O 1
ATOM 2813 N N . ASP A 1 358 ? -11.200 12.388 19.700 1.00 88.19 358 ASP A N 1
ATOM 2814 C CA . ASP A 1 358 ? -11.404 13.512 20.623 1.00 88.19 358 ASP A CA 1
ATOM 2815 C C . ASP A 1 358 ? -10.551 13.350 21.889 1.00 88.19 358 ASP A C 1
ATOM 2817 O O . ASP A 1 358 ? -9.872 14.285 22.321 1.00 88.19 358 ASP A O 1
ATOM 2821 N N . HIS A 1 359 ? -10.519 12.140 22.445 1.00 90.00 359 HIS A N 1
ATOM 2822 C CA . HIS A 1 359 ? -9.684 11.817 23.591 1.00 90.00 359 HIS A CA 1
ATOM 2823 C C . HIS A 1 359 ? -8.186 11.932 23.290 1.00 90.00 359 HIS A C 1
ATOM 2825 O O . HIS A 1 359 ? -7.473 12.591 24.042 1.00 90.00 359 HIS A O 1
ATOM 2831 N N . LEU A 1 360 ? -7.702 11.351 22.185 1.00 90.50 360 LEU A N 1
ATOM 2832 C CA . LEU A 1 360 ? -6.285 11.440 21.809 1.00 90.50 360 LEU A CA 1
ATOM 2833 C C . LEU A 1 360 ? -5.831 12.893 21.606 1.00 90.50 360 LEU A C 1
ATOM 2835 O O . LEU A 1 360 ? -4.744 13.266 22.048 1.00 90.50 360 LEU A O 1
ATOM 2839 N N . LEU A 1 361 ? -6.658 13.716 20.955 1.00 92.00 361 LEU A N 1
ATOM 2840 C CA . LEU A 1 361 ? -6.373 15.135 20.738 1.00 92.00 361 LEU A CA 1
ATOM 2841 C C . LEU A 1 361 ? -6.372 15.923 22.051 1.00 92.00 361 LEU A C 1
ATOM 2843 O O . LEU A 1 361 ? -5.451 16.708 22.286 1.00 92.00 361 LEU A O 1
ATOM 2847 N N . SER A 1 362 ? -7.363 15.695 22.918 1.00 92.00 362 SER A N 1
ATOM 2848 C CA . SER A 1 362 ? -7.455 16.376 24.211 1.00 92.00 362 SER A CA 1
ATOM 2849 C C . SER A 1 362 ? -6.290 16.012 25.133 1.00 92.00 362 SER A C 1
ATOM 2851 O O . SER A 1 362 ? -5.665 16.910 25.699 1.00 92.00 362 SER A O 1
ATOM 2853 N N . ASP A 1 363 ? -5.963 14.724 25.254 1.00 90.62 363 ASP A N 1
ATOM 2854 C CA . ASP A 1 363 ? -4.856 14.245 26.087 1.00 90.62 363 ASP A CA 1
ATOM 2855 C C . ASP A 1 363 ? -3.520 14.821 25.583 1.00 90.62 363 ASP A C 1
ATOM 2857 O O . ASP A 1 363 ? -2.684 15.281 26.366 1.00 90.62 363 ASP A O 1
ATOM 2861 N N . ALA A 1 364 ? -3.334 14.879 24.258 1.00 90.19 364 ALA A N 1
ATOM 2862 C CA . ALA A 1 364 ? -2.114 15.412 23.663 1.00 90.19 364 ALA A CA 1
ATOM 2863 C C . ALA A 1 364 ? -1.991 16.929 23.848 1.00 90.19 364 ALA A C 1
ATOM 2865 O O . ALA A 1 364 ? -0.877 17.430 24.000 1.00 90.19 364 ALA A O 1
ATOM 2866 N N . ALA A 1 365 ? -3.099 17.675 23.807 1.00 88.62 365 ALA A N 1
ATOM 2867 C CA . ALA A 1 365 ? -3.100 19.115 24.061 1.00 88.62 365 ALA A CA 1
ATOM 2868 C C . ALA A 1 365 ? -2.689 19.427 25.509 1.00 88.62 365 ALA A C 1
ATOM 2870 O O . ALA A 1 365 ? -1.829 20.282 25.723 1.00 88.62 365 ALA A O 1
ATOM 2871 N N . ASN A 1 366 ? -3.221 18.670 26.474 1.00 88.56 366 ASN A N 1
ATOM 2872 C CA . ASN A 1 366 ? -2.909 18.827 27.896 1.00 88.56 366 ASN A CA 1
ATOM 2873 C C . ASN A 1 366 ? -1.418 18.595 28.200 1.00 88.56 366 ASN A C 1
ATOM 2875 O O . ASN A 1 366 ? -0.830 19.332 28.991 1.00 88.56 366 ASN A O 1
ATOM 2879 N N . LEU A 1 367 ? -0.782 17.620 27.537 1.00 85.31 367 LEU A N 1
ATOM 2880 C CA . LEU A 1 367 ? 0.660 17.371 27.672 1.00 85.31 367 LEU A CA 1
ATOM 2881 C C . LEU A 1 367 ? 1.544 18.460 27.049 1.00 85.31 367 LEU A C 1
ATOM 2883 O O . LEU A 1 367 ? 2.680 18.611 27.474 1.00 85.31 367 LEU A O 1
ATOM 2887 N N . SER A 1 368 ? 1.072 19.193 26.036 1.00 70.75 368 SER A N 1
ATOM 2888 C CA . SER A 1 368 ? 1.845 20.293 25.433 1.00 70.75 368 SER A CA 1
ATOM 2889 C C . SER A 1 368 ? 1.747 21.611 26.204 1.00 70.75 368 SER A C 1
ATOM 2891 O O . SER A 1 368 ? 2.533 22.516 25.937 1.00 70.75 368 SER A O 1
ATOM 2893 N N . SER A 1 369 ? 0.762 21.742 27.095 1.00 62.66 369 SER A N 1
ATOM 2894 C CA . SER A 1 369 ? 0.571 22.912 27.963 1.00 62.66 369 SER A CA 1
ATOM 2895 C C . SER A 1 369 ? 1.237 22.792 29.338 1.00 62.66 369 SER A C 1
ATOM 2897 O O . SER A 1 369 ? 1.256 23.777 30.077 1.00 62.66 369 SER A O 1
ATOM 2899 N N . ALA A 1 370 ? 1.727 21.599 29.681 1.00 53.06 370 ALA A N 1
ATOM 2900 C CA . ALA A 1 370 ? 2.509 21.307 30.881 1.00 53.06 370 ALA A CA 1
ATOM 2901 C C . ALA A 1 370 ? 4.006 21.425 30.573 1.00 53.06 370 ALA A C 1
ATOM 2903 O O . ALA A 1 370 ? 4.747 21.876 31.476 1.00 53.06 370 ALA A O 1
#

Organism: NCBI:txid74033

Secondary structure (DSSP, 8-state):
-TTHHHHHHHHT--TT-HHHHHHHHHHHHHHHHH-HHHHHHHHHHHHHHHHHHTTS-SSSS-SS---HHHHHHHHHHH-STHHHHHH-S-TTHHHHHHHHHHHHHHHHHHHHHHTTT-GGGHHHHHHHHHHHHHHHHHTS-HHHHHHHHHTTHHHHHHHSTT---TTHHHHHTTSTTHHHHHHHHHHIIIIII--TT-HHHHHHHHHHH-TT--S-HHHHHTHHHHHHHHHHHHHHH-GGGHHHHHIIIIITTTT---HHHHHHHHHHHHHHHHHHHHHHHHHHHHT-SSPP-TTT-HHHHHHHHHHHHHHHHHHHHHHHHHHHHHHHHHHHHH-HHHHHHHHHHHHHHTTS--HHHHHHHHHHHHHH--

Radius of gyration: 28.02 Å; chains: 1; bounding box: 60×60×84 Å

pLDDT: mean 85.11, std 10.59, range [44.81, 97.38]

Foldseek 3Di:
DQLVVLLVQLVPDALPCVPSLVVSLVVLLVVCLVDVVSVVVLLLLLLQLLQQCLPHDPDPDRPDHDHVRSSLSSLSSLLDLRSVVSNPQDPVLPVVLVVSLVSLLVSLVSLLVCLVVCLVCLSSNLSSLSSQQSSLVSNVVNLVSLASVLVCLLSSCLSNVLDDRPCSLVSLLSDPCSLVSLLSSCLCCCQVVVHCPRPSNLVLLLCQAAPPNPDDPSSVLSLLSRQLSSLLSCQVRPVVCNVVNCLRRHCVRLVLRCVVLVVVLVVLVVVLVVLVVVLVVVCVVVVDPDRQDCVNDVSVVVNVVSVVVSVVSVVVSVVVNVVSLVSSLCSCLVDVSSLSSLVSSQNSNPPVHDVVSVVSNVSNVVVNVD